Protein AF-A0A2E0M579-F1 (afdb_monomer)

Sequence (203 aa):
MAMSDFLVKGKSESHLNLDKKFSPALLNFLSASKEAGHDIDIYSGYRTFEHQKRLFDEAVKKYGSPEKARHWVAPPGKSKHNFGLAADLKYGTDKAKEWAHKNAEKYGLHFRMGHEPWQIELMETKSDKPNETNEKASEVMEEKTKEEKKESPFSSYMMKDMPYTDTRITLLQESSPAETAGLVEDVMTDDWGSKSFAKMLGL

Solvent-accessible surface area (backbone atoms only — not comparable to full-atom values): 12744 Å² total; per-residue (Å²): 138,61,70,72,80,33,45,42,89,91,59,66,71,65,28,69,57,38,27,86,70,36,44,60,33,51,44,54,48,46,52,52,34,48,76,70,76,24,54,58,26,42,69,41,27,26,36,55,54,68,55,34,37,52,56,28,53,51,28,20,70,73,57,73,32,66,81,57,16,52,78,82,35,49,49,56,85,68,38,51,24,57,63,10,41,24,34,33,49,32,50,74,42,71,68,31,47,54,49,46,74,74,46,33,60,84,45,49,26,42,67,88,41,90,91,40,84,39,41,39,30,56,57,82,50,86,84,69,51,80,70,98,76,70,78,75,76,66,68,82,70,74,86,77,79,96,75,83,93,73,86,83,81,87,84,79,82,94,82,80,88,78,80,88,71,86,83,78,94,76,86,90,78,90,83,85,92,78,90,82,92,87,81,78,73,82,83,68,86,72,60,85,40,82,71,44,48,40,50,71,56,72,99

Structure (mmCIF, N/CA/C/O backbone):
data_AF-A0A2E0M579-F1
#
_entry.id   AF-A0A2E0M579-F1
#
loop_
_atom_site.group_PDB
_atom_site.id
_atom_site.type_symbol
_atom_site.label_atom_id
_atom_site.label_alt_id
_atom_site.label_comp_id
_atom_site.label_asym_id
_atom_site.label_entity_id
_atom_site.label_seq_id
_atom_site.pdbx_PDB_ins_code
_atom_site.Cartn_x
_atom_site.Cartn_y
_atom_site.Cartn_z
_atom_site.occupancy
_atom_site.B_iso_or_equiv
_atom_site.auth_seq_id
_atom_site.auth_comp_id
_atom_site.auth_asym_id
_atom_site.auth_atom_id
_atom_site.pdbx_PDB_model_num
ATOM 1 N N . MET A 1 1 ? -2.824 5.169 17.483 1.00 90.00 1 MET A N 1
ATOM 2 C CA . MET A 1 1 ? -2.294 3.995 16.762 1.00 90.00 1 MET A CA 1
ATOM 3 C C . MET A 1 1 ? -1.161 4.475 15.873 1.00 90.00 1 MET A C 1
ATOM 5 O O . MET A 1 1 ? -1.274 5.574 15.338 1.00 90.00 1 MET A O 1
ATOM 9 N N . ALA A 1 2 ? -0.066 3.726 15.792 1.00 95.31 2 ALA A N 1
ATOM 10 C CA . ALA A 1 2 ? 1.054 4.007 14.897 1.00 95.31 2 ALA A CA 1
ATOM 11 C C . ALA A 1 2 ? 0.860 3.276 13.560 1.00 95.31 2 ALA A C 1
ATOM 13 O O . ALA A 1 2 ? 0.160 2.270 13.501 1.00 95.31 2 ALA A O 1
ATOM 14 N N . MET A 1 3 ? 1.494 3.751 12.481 1.00 96.94 3 MET A N 1
ATOM 15 C CA . MET A 1 3 ? 1.399 3.078 11.176 1.00 96.94 3 MET A CA 1
ATOM 16 C C . MET A 1 3 ? 1.983 1.656 11.213 1.00 96.94 3 MET A C 1
ATOM 18 O O . MET A 1 3 ? 1.445 0.749 10.583 1.00 96.94 3 MET A O 1
ATOM 22 N N . SER A 1 4 ? 3.050 1.444 11.987 1.00 97.12 4 SER A N 1
ATOM 23 C CA . SER A 1 4 ? 3.686 0.135 12.164 1.00 97.12 4 SER A CA 1
ATOM 24 C C . SER A 1 4 ? 2.779 -0.902 12.833 1.00 97.12 4 SER A C 1
ATOM 26 O O . SER A 1 4 ? 2.964 -2.090 12.586 1.00 97.12 4 SER A O 1
ATOM 28 N N . ASP A 1 5 ? 1.756 -0.481 13.588 1.00 97.19 5 ASP A N 1
ATOM 29 C CA . ASP A 1 5 ? 0.763 -1.390 14.185 1.00 97.19 5 ASP A CA 1
ATOM 30 C C . ASP A 1 5 ? -0.076 -2.124 13.125 1.00 97.19 5 ASP A C 1
ATOM 32 O O . ASP A 1 5 ? -0.694 -3.143 13.430 1.00 97.19 5 ASP A O 1
ATOM 36 N N . PHE A 1 6 ? -0.114 -1.592 11.899 1.00 97.94 6 PHE A N 1
ATOM 37 C CA . PHE A 1 6 ? -0.846 -2.145 10.763 1.00 97.94 6 PHE A CA 1
ATOM 38 C C . PHE A 1 6 ? 0.075 -2.803 9.733 1.00 97.94 6 PHE A C 1
ATOM 40 O O . PHE A 1 6 ? -0.396 -3.224 8.686 1.00 97.94 6 PHE A O 1
ATOM 47 N N . LEU A 1 7 ? 1.389 -2.873 9.960 1.00 97.69 7 LEU A N 1
ATOM 48 C CA . LEU A 1 7 ? 2.292 -3.543 9.027 1.00 97.69 7 LEU A CA 1
ATOM 49 C C . LEU A 1 7 ? 2.229 -5.060 9.246 1.00 97.69 7 LEU A C 1
ATOM 51 O O . LEU A 1 7 ? 2.390 -5.541 10.370 1.00 97.69 7 LEU A O 1
ATOM 55 N N . VAL A 1 8 ? 2.043 -5.832 8.171 1.00 96.00 8 VAL A N 1
ATOM 56 C CA . VAL A 1 8 ? 2.064 -7.299 8.259 1.00 96.00 8 VAL A CA 1
ATOM 57 C C . VAL A 1 8 ? 3.381 -7.766 8.884 1.00 96.00 8 VAL A C 1
ATOM 59 O O . VAL A 1 8 ? 4.471 -7.391 8.448 1.00 96.00 8 VAL A O 1
ATOM 62 N N . LYS A 1 9 ? 3.282 -8.622 9.907 1.00 93.81 9 LYS A N 1
ATOM 63 C CA . LYS A 1 9 ? 4.440 -9.128 10.651 1.00 93.81 9 LYS A CA 1
ATOM 64 C C . LYS A 1 9 ? 5.481 -9.746 9.708 1.00 93.81 9 LYS A C 1
ATOM 66 O O . LYS A 1 9 ? 5.150 -10.592 8.883 1.00 93.81 9 LYS A O 1
ATOM 71 N N . GLY A 1 10 ? 6.741 -9.344 9.877 1.00 92.62 10 GLY A N 1
ATOM 72 C CA . GLY A 1 10 ? 7.870 -9.801 9.057 1.00 92.62 10 GLY A CA 1
ATOM 73 C C . GLY A 1 10 ? 8.167 -8.924 7.838 1.00 92.62 10 GLY A C 1
ATOM 74 O O . GLY A 1 10 ? 9.192 -9.127 7.196 1.00 92.62 10 GLY A O 1
ATOM 75 N N . LYS A 1 11 ? 7.328 -7.928 7.526 1.00 91.06 11 LYS A N 1
ATOM 76 C CA . LYS A 1 11 ? 7.641 -6.924 6.504 1.00 91.06 11 LYS A CA 1
ATOM 77 C C . LYS A 1 11 ? 8.580 -5.847 7.055 1.00 91.06 11 LYS A C 1
ATOM 79 O O . LYS A 1 11 ? 8.532 -5.498 8.232 1.00 91.06 11 LYS A O 1
ATOM 84 N N . SER A 1 12 ? 9.433 -5.320 6.177 1.00 95.06 12 SER A N 1
ATOM 85 C CA . SER A 1 12 ? 10.354 -4.222 6.485 1.00 95.06 12 SER A CA 1
ATOM 86 C C . SER A 1 12 ? 9.599 -2.903 6.667 1.00 95.06 12 SER A C 1
ATOM 88 O O . SER A 1 12 ? 8.691 -2.591 5.894 1.00 95.06 12 SER A O 1
ATOM 90 N N . GLU A 1 13 ? 10.022 -2.077 7.628 1.00 96.19 13 GLU A N 1
ATOM 91 C CA . GLU A 1 13 ? 9.462 -0.732 7.829 1.00 96.19 13 GLU A CA 1
ATOM 92 C C . GLU A 1 13 ? 9.687 0.199 6.630 1.00 96.19 13 GLU A C 1
ATOM 94 O O . GLU A 1 13 ? 8.997 1.205 6.504 1.00 96.19 13 GLU A O 1
ATOM 99 N N . SER A 1 14 ? 10.580 -0.151 5.697 1.00 95.56 14 SER A N 1
ATOM 100 C CA . SER A 1 14 ? 10.757 0.593 4.442 1.00 95.56 14 SER A CA 1
ATOM 101 C C . SER A 1 14 ? 9.464 0.729 3.628 1.00 95.56 14 SER A C 1
ATOM 103 O O . SER A 1 14 ? 9.303 1.711 2.905 1.00 95.56 14 SER A O 1
ATOM 105 N N . HIS A 1 15 ? 8.503 -0.189 3.784 1.00 95.62 15 HIS A N 1
ATOM 106 C CA . HIS A 1 15 ? 7.174 -0.060 3.185 1.00 95.62 15 HIS A CA 1
ATOM 107 C C . HIS A 1 15 ? 6.387 1.145 3.719 1.00 95.62 15 HIS A C 1
ATOM 109 O O . HIS A 1 15 ? 5.497 1.642 3.032 1.00 95.62 15 HIS A O 1
ATOM 115 N N . LEU A 1 16 ? 6.723 1.642 4.909 1.00 97.50 16 LEU A N 1
ATOM 116 C CA . LEU A 1 16 ? 6.084 2.792 5.543 1.00 97.50 16 LEU A CA 1
ATOM 117 C C . LEU A 1 16 ? 6.687 4.137 5.100 1.00 97.50 16 LEU A C 1
ATOM 119 O O . LEU A 1 16 ? 6.229 5.179 5.570 1.00 97.50 16 LEU A O 1
ATOM 123 N N . ASN A 1 17 ? 7.647 4.139 4.161 1.00 97.50 17 ASN A N 1
ATOM 124 C CA . ASN A 1 17 ? 8.191 5.338 3.501 1.00 97.50 17 ASN A CA 1
ATOM 125 C C . ASN A 1 17 ? 7.173 5.958 2.522 1.00 97.50 17 ASN A C 1
ATOM 127 O O . ASN A 1 17 ? 7.407 6.081 1.319 1.00 97.50 17 ASN A O 1
ATOM 131 N N . LEU A 1 18 ? 6.001 6.294 3.044 1.00 97.44 18 LEU A N 1
ATOM 132 C CA . LEU A 1 18 ? 4.851 6.781 2.302 1.00 97.44 18 LEU A CA 1
ATOM 133 C C . LEU A 1 18 ? 4.908 8.299 2.128 1.00 97.44 18 LEU A C 1
ATOM 135 O O . LEU A 1 18 ? 5.498 9.021 2.933 1.00 97.44 18 LEU A O 1
ATOM 139 N N . ASP A 1 19 ? 4.243 8.785 1.084 1.00 97.19 19 ASP A N 1
ATOM 140 C CA . ASP A 1 19 ? 4.098 10.212 0.835 1.00 97.19 19 ASP A CA 1
ATOM 141 C C . ASP A 1 19 ? 3.458 10.927 2.038 1.00 97.19 19 ASP A C 1
ATOM 143 O O . ASP A 1 19 ? 2.586 10.398 2.732 1.00 97.19 19 ASP A O 1
ATOM 147 N N . LYS A 1 20 ? 3.870 12.177 2.263 1.00 96.62 20 LYS A N 1
ATOM 148 C CA . LYS A 1 20 ? 3.452 12.998 3.408 1.00 96.62 20 LYS A CA 1
ATOM 149 C C . LYS A 1 20 ? 1.946 13.271 3.475 1.00 96.62 20 LYS A C 1
ATOM 151 O O . LYS A 1 20 ? 1.445 13.565 4.556 1.00 96.62 20 LYS A O 1
ATOM 156 N N . LYS A 1 21 ? 1.232 13.226 2.345 1.00 95.44 21 LYS A N 1
ATOM 157 C CA . LYS A 1 21 ? -0.231 13.351 2.288 1.00 95.44 21 LYS A CA 1
ATOM 158 C C . LYS A 1 21 ? -0.901 11.982 2.378 1.00 95.44 21 LYS A C 1
ATOM 160 O O . LYS A 1 21 ? -1.936 11.859 3.026 1.00 95.44 21 LYS A O 1
ATOM 165 N N . PHE A 1 22 ? -0.303 10.958 1.769 1.00 97.19 22 PHE A N 1
ATOM 166 C CA . PHE A 1 22 ? -0.855 9.603 1.783 1.00 97.19 22 PHE A CA 1
ATOM 167 C C . PHE A 1 22 ? -0.776 8.943 3.162 1.00 97.19 22 PHE A C 1
ATOM 169 O O . PHE A 1 22 ? -1.768 8.389 3.626 1.00 97.19 22 PHE A O 1
ATOM 176 N N . SER A 1 23 ? 0.363 9.053 3.848 1.00 97.69 23 SER A N 1
ATOM 177 C CA . SER A 1 23 ? 0.592 8.443 5.163 1.00 97.69 23 SER A CA 1
ATOM 178 C C . SER A 1 23 ? -0.488 8.796 6.205 1.00 97.69 23 SER A C 1
ATOM 180 O O . SER A 1 23 ? -1.113 7.878 6.739 1.00 97.69 23 SER A O 1
ATOM 182 N N . PRO A 1 24 ? -0.811 10.079 6.476 1.00 97.50 24 PRO A N 1
ATOM 183 C CA . PRO A 1 24 ? -1.861 10.407 7.442 1.00 97.50 24 PRO A CA 1
ATOM 184 C C . PRO A 1 24 ? -3.263 9.976 6.984 1.00 97.50 24 PRO A C 1
ATOM 186 O O . PRO A 1 24 ? -4.063 9.543 7.813 1.00 97.50 24 PRO A O 1
ATOM 189 N N . ALA A 1 25 ? -3.570 10.051 5.684 1.00 97.94 25 ALA A N 1
ATOM 190 C CA . ALA A 1 25 ? -4.851 9.588 5.148 1.00 97.94 25 ALA A CA 1
ATOM 191 C C . ALA A 1 25 ? -5.035 8.076 5.358 1.00 97.94 25 ALA A C 1
ATOM 193 O O . ALA A 1 25 ? -6.069 7.637 5.867 1.00 97.94 25 ALA A O 1
ATOM 194 N N . LEU A 1 26 ? -3.999 7.293 5.043 1.00 98.44 26 LEU A N 1
ATOM 195 C CA . LEU A 1 26 ? -3.984 5.848 5.239 1.00 98.44 26 LEU A CA 1
ATOM 196 C C . LEU A 1 26 ? -4.082 5.477 6.724 1.00 98.44 26 LEU A C 1
ATOM 198 O O . LEU A 1 26 ? -4.863 4.597 7.074 1.00 98.44 26 LEU A O 1
ATOM 202 N N . LEU A 1 27 ? -3.370 6.176 7.614 1.00 98.56 27 LEU A N 1
ATOM 203 C CA . LEU A 1 27 ? -3.432 5.902 9.053 1.00 98.56 27 LEU A CA 1
ATOM 204 C C . LEU A 1 27 ? -4.833 6.145 9.624 1.00 98.56 27 LEU A C 1
ATOM 206 O O . LEU A 1 27 ? -5.316 5.343 10.424 1.00 98.56 27 LEU A O 1
ATOM 210 N N . ASN A 1 28 ? -5.493 7.229 9.208 1.00 98.50 28 ASN A N 1
ATOM 211 C CA . ASN A 1 28 ? -6.860 7.536 9.629 1.00 98.50 28 ASN A CA 1
ATOM 212 C C . ASN A 1 28 ? -7.848 6.470 9.138 1.00 98.50 28 ASN A C 1
ATOM 214 O O . ASN A 1 28 ? -8.709 6.031 9.900 1.00 98.50 28 ASN A O 1
ATOM 218 N N . PHE A 1 29 ? -7.694 6.022 7.890 1.00 98.69 29 PHE A N 1
ATOM 219 C CA . PHE A 1 29 ? -8.489 4.940 7.316 1.00 98.69 29 PHE A CA 1
ATOM 220 C C . PHE A 1 29 ? -8.308 3.619 8.086 1.00 98.69 29 PHE A C 1
ATOM 222 O O . PHE A 1 29 ? -9.294 3.002 8.491 1.00 98.69 29 PHE A O 1
ATOM 229 N N . LEU A 1 30 ? -7.061 3.209 8.342 1.00 98.69 30 LEU A N 1
ATOM 230 C CA . LEU A 1 30 ? -6.745 1.963 9.049 1.00 98.69 30 LEU A CA 1
ATOM 231 C C . LEU A 1 30 ? -7.210 2.004 10.510 1.00 98.69 30 LEU A C 1
ATOM 233 O O . LEU A 1 30 ? -7.824 1.053 10.995 1.00 98.69 30 LEU A O 1
ATOM 237 N N . SER A 1 31 ? -7.014 3.138 11.185 1.00 98.56 31 SER A N 1
ATOM 238 C CA . SER A 1 31 ? -7.507 3.366 12.548 1.00 98.56 31 SER A CA 1
ATOM 239 C C . SER A 1 31 ? -9.023 3.194 12.634 1.00 98.56 31 SER A C 1
ATOM 241 O O . SER A 1 31 ? -9.512 2.432 13.467 1.00 98.56 31 SER A O 1
ATOM 243 N N . ALA A 1 32 ? -9.764 3.819 11.718 1.00 98.56 32 ALA A N 1
ATOM 244 C CA . ALA A 1 32 ? -11.215 3.697 11.677 1.00 98.56 32 ALA A CA 1
ATOM 245 C C . ALA A 1 32 ? -11.691 2.284 11.310 1.00 98.56 32 ALA A C 1
ATOM 247 O O . ALA A 1 32 ? -12.728 1.841 11.803 1.00 98.56 32 ALA A O 1
ATOM 248 N N . SER A 1 33 ? -10.939 1.555 10.477 1.00 98.31 33 SER A N 1
ATOM 249 C CA . SER A 1 33 ? -11.251 0.153 10.174 1.00 98.31 33 SER A CA 1
ATOM 250 C C . SER A 1 33 ? -11.192 -0.710 11.435 1.00 98.31 33 SER A C 1
ATOM 252 O O . SER A 1 33 ? -12.125 -1.463 11.715 1.00 98.31 33 SER A O 1
ATOM 254 N N . LYS A 1 34 ? -10.164 -0.501 12.265 1.00 98.12 34 LYS A N 1
ATOM 255 C CA . LYS A 1 34 ? -9.970 -1.221 13.523 1.00 98.12 34 LYS A CA 1
ATOM 256 C C . LYS A 1 34 ? -11.033 -0.873 14.558 1.00 98.12 34 LYS A C 1
ATOM 258 O O . LYS A 1 34 ? -11.575 -1.768 15.198 1.00 98.12 34 LYS A O 1
ATOM 263 N N . GLU A 1 35 ? -11.388 0.405 14.678 1.00 98.25 35 GLU A N 1
ATOM 264 C CA . GLU A 1 35 ? -12.502 0.859 15.525 1.00 98.25 35 GLU A CA 1
ATOM 265 C C . GLU A 1 35 ? -13.850 0.260 15.090 1.00 98.25 35 GLU A C 1
ATOM 267 O O . GLU A 1 35 ? -14.696 -0.038 15.930 1.00 98.25 35 GLU A O 1
ATOM 272 N N . ALA A 1 36 ? -14.034 0.021 13.789 1.00 97.81 36 ALA A N 1
ATOM 273 C CA . ALA A 1 36 ? -15.203 -0.656 13.235 1.00 97.81 36 ALA A CA 1
ATOM 274 C C . ALA A 1 36 ? -15.152 -2.197 13.348 1.00 97.81 36 ALA A C 1
ATOM 276 O O . ALA A 1 36 ? -16.077 -2.868 12.891 1.00 97.81 36 ALA A O 1
ATOM 277 N N . GLY A 1 37 ? -14.104 -2.768 13.955 1.00 98.12 37 GLY A N 1
ATOM 278 C CA . GLY A 1 37 ? -13.943 -4.216 14.118 1.00 98.12 37 GLY A CA 1
ATOM 279 C C . GLY A 1 37 ? -13.484 -4.942 12.850 1.00 98.12 37 GLY A C 1
ATOM 280 O O . GLY A 1 37 ? -13.792 -6.122 12.671 1.00 98.12 37 GLY A O 1
ATOM 281 N N . HIS A 1 38 ? -12.784 -4.247 11.952 1.00 97.94 38 HIS A N 1
ATOM 282 C CA . HIS A 1 38 ? -12.221 -4.809 10.731 1.00 97.94 38 HIS A CA 1
ATOM 283 C C . HIS A 1 38 ? -10.693 -4.816 10.781 1.00 97.94 38 HIS A C 1
ATOM 285 O O . HIS A 1 38 ? -10.063 -3.767 10.876 1.00 97.94 38 HIS A O 1
ATOM 291 N N . ASP A 1 39 ? -10.105 -6.004 10.652 1.00 95.75 39 ASP A N 1
ATOM 292 C CA . ASP A 1 39 ? -8.657 -6.160 10.544 1.00 95.75 39 ASP A CA 1
ATOM 293 C C . ASP A 1 39 ? -8.206 -5.913 9.099 1.00 95.75 39 ASP A C 1
ATOM 295 O O . ASP A 1 39 ? -8.569 -6.658 8.176 1.00 95.75 39 ASP A O 1
ATOM 299 N N . ILE A 1 40 ? -7.427 -4.848 8.912 1.00 97.81 40 ILE A N 1
ATOM 300 C CA . ILE A 1 40 ? -6.819 -4.451 7.642 1.00 97.81 40 ILE A CA 1
ATOM 301 C C . ILE A 1 40 ? -5.363 -4.080 7.914 1.00 97.81 40 ILE A C 1
ATOM 303 O O . ILE A 1 40 ? -5.097 -3.169 8.695 1.00 97.81 40 ILE A O 1
ATOM 307 N N . ASP A 1 41 ? -4.444 -4.753 7.229 1.00 98.00 41 ASP A N 1
ATOM 308 C CA . ASP A 1 41 ? -3.003 -4.546 7.367 1.00 98.00 41 ASP A CA 1
ATOM 309 C C . ASP A 1 41 ? -2.382 -4.080 6.041 1.00 98.00 41 ASP A C 1
ATOM 311 O O . ASP A 1 41 ? -2.879 -4.379 4.955 1.00 98.00 41 ASP A O 1
ATOM 315 N N . ILE A 1 42 ? -1.246 -3.394 6.112 1.00 97.88 42 ILE A N 1
ATOM 316 C CA . ILE A 1 42 ? -0.385 -3.051 4.982 1.00 97.88 42 ILE A CA 1
ATOM 317 C C . ILE A 1 42 ? 0.522 -4.246 4.692 1.00 97.88 42 ILE A C 1
ATOM 319 O O . ILE A 1 42 ? 1.368 -4.615 5.508 1.00 97.88 42 ILE A O 1
ATOM 323 N N . TYR A 1 43 ? 0.377 -4.834 3.507 1.00 95.56 43 TYR A N 1
ATOM 324 C CA . TYR A 1 43 ? 1.268 -5.891 3.031 1.00 95.56 43 TYR A CA 1
ATOM 325 C C . TYR A 1 43 ? 2.487 -5.325 2.294 1.00 95.56 43 TYR A C 1
ATOM 327 O O . TYR A 1 43 ? 3.606 -5.813 2.458 1.00 95.56 43 TYR A O 1
ATOM 335 N N . SER A 1 44 ? 2.266 -4.295 1.476 1.00 95.25 44 SER A N 1
ATOM 336 C CA . SER A 1 44 ? 3.293 -3.631 0.671 1.00 95.25 44 SER A CA 1
ATOM 337 C C . SER A 1 44 ? 2.944 -2.152 0.541 1.00 95.25 44 SER A C 1
ATOM 339 O O . SER A 1 44 ? 1.827 -1.808 0.184 1.00 95.25 44 SER A O 1
ATOM 341 N N . GLY A 1 45 ? 3.883 -1.266 0.857 1.00 96.44 45 GLY A N 1
ATOM 342 C CA . GLY A 1 45 ? 3.733 0.183 0.691 1.00 96.44 45 GLY A CA 1
ATOM 343 C C . GLY A 1 45 ? 4.756 0.710 -0.307 1.00 96.44 45 GLY A C 1
ATOM 344 O O . GLY A 1 45 ? 4.769 0.291 -1.462 1.00 96.44 45 GLY A O 1
ATOM 345 N N . TYR A 1 46 ? 5.661 1.581 0.128 1.00 97.12 46 TYR A N 1
ATOM 346 C CA . TYR A 1 46 ? 6.757 2.039 -0.725 1.00 97.12 46 TYR A CA 1
ATOM 347 C C . TYR A 1 46 ? 7.580 0.872 -1.301 1.00 97.12 46 TYR A C 1
ATOM 349 O O . TYR A 1 46 ? 7.850 -0.125 -0.623 1.00 97.12 46 TYR A O 1
ATOM 357 N N . ARG A 1 47 ? 7.979 1.016 -2.570 1.00 94.94 47 ARG A N 1
ATOM 358 C CA . ARG A 1 47 ? 8.894 0.115 -3.281 1.00 94.94 47 ARG A CA 1
ATOM 359 C C . ARG A 1 47 ? 9.986 0.931 -3.954 1.00 94.94 47 ARG A C 1
ATOM 361 O O . ARG A 1 47 ? 9.685 1.864 -4.695 1.00 94.94 47 ARG A O 1
ATOM 368 N N . THR A 1 48 ? 11.244 0.536 -3.788 1.00 94.38 48 THR A N 1
ATOM 369 C CA . THR A 1 48 ? 12.336 1.150 -4.552 1.00 94.38 48 THR A CA 1
ATOM 370 C C . THR A 1 48 ? 12.168 0.896 -6.052 1.00 94.38 48 THR A C 1
ATOM 372 O O . THR A 1 48 ? 11.430 -0.003 -6.484 1.00 94.38 48 THR A O 1
ATOM 375 N N . PHE A 1 49 ? 12.862 1.688 -6.868 1.00 94.81 49 PHE A N 1
ATOM 376 C CA . PHE A 1 49 ? 12.876 1.494 -8.314 1.00 94.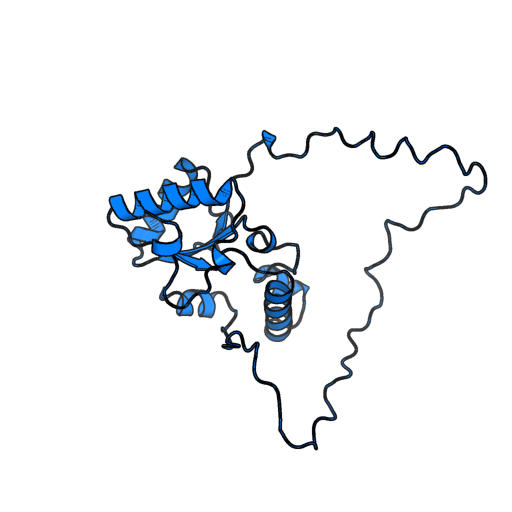81 49 PHE A CA 1
ATOM 377 C C . PHE A 1 49 ? 13.416 0.104 -8.680 1.00 94.81 49 PHE A C 1
ATOM 379 O O . PHE A 1 49 ? 12.831 -0.591 -9.508 1.00 94.81 49 PHE A O 1
ATOM 386 N N . GLU A 1 50 ? 14.488 -0.331 -8.019 1.00 93.62 50 GLU A N 1
ATOM 387 C CA . GLU A 1 50 ? 15.155 -1.616 -8.239 1.00 93.62 50 GLU A CA 1
ATOM 388 C C . GLU A 1 50 ? 14.238 -2.777 -7.881 1.00 93.62 50 GLU A C 1
ATOM 390 O O . GLU A 1 50 ? 14.165 -3.753 -8.626 1.00 93.62 50 GLU A O 1
ATOM 395 N N . HIS A 1 51 ? 13.505 -2.658 -6.769 1.00 88.94 51 HIS A N 1
ATOM 396 C CA . HIS A 1 51 ? 12.501 -3.644 -6.402 1.00 88.94 51 HIS A CA 1
ATOM 397 C C . HIS A 1 51 ? 11.447 -3.723 -7.507 1.00 88.94 51 HIS A C 1
ATOM 399 O O . HIS A 1 51 ? 11.246 -4.792 -8.071 1.00 88.94 51 HIS A O 1
ATOM 405 N N . GLN A 1 52 ? 10.834 -2.599 -7.897 1.00 93.12 52 GLN A N 1
ATOM 406 C CA . GLN A 1 52 ? 9.821 -2.593 -8.958 1.00 93.12 52 GLN A CA 1
ATOM 407 C C . GLN A 1 52 ? 10.346 -3.161 -10.281 1.00 93.12 52 GLN A C 1
ATOM 409 O O . GLN A 1 52 ? 9.615 -3.855 -10.987 1.00 93.12 52 GLN A O 1
ATOM 414 N N . LYS A 1 53 ? 11.614 -2.897 -10.609 1.00 93.56 53 LYS A N 1
ATOM 415 C CA . LYS A 1 53 ? 12.259 -3.444 -11.798 1.00 93.56 53 LYS A CA 1
ATOM 416 C C . LYS A 1 53 ? 12.322 -4.969 -11.741 1.00 93.56 53 LYS A C 1
ATOM 418 O O . LYS A 1 53 ? 11.947 -5.599 -12.723 1.00 93.56 53 LYS A O 1
ATOM 423 N N . ARG A 1 54 ? 12.741 -5.558 -10.615 1.00 92.19 54 ARG A N 1
ATOM 424 C CA . ARG A 1 54 ? 12.785 -7.024 -10.455 1.00 92.19 54 ARG A CA 1
ATOM 425 C C . ARG A 1 54 ? 11.415 -7.656 -10.697 1.00 92.19 54 ARG A C 1
ATOM 427 O O . ARG A 1 54 ? 11.309 -8.583 -11.492 1.00 92.19 54 ARG A O 1
ATOM 434 N N . LEU A 1 55 ? 10.366 -7.080 -10.111 1.00 88.94 55 LEU A N 1
ATOM 435 C CA . LEU A 1 55 ? 8.988 -7.555 -10.281 1.00 88.94 55 LEU A CA 1
ATOM 436 C C . LEU A 1 55 ? 8.525 -7.482 -11.737 1.00 88.94 55 LEU A C 1
ATOM 438 O O . LEU A 1 55 ? 7.878 -8.394 -12.250 1.00 88.94 55 LEU A O 1
ATOM 442 N N . PHE A 1 56 ? 8.860 -6.384 -12.418 1.00 89.69 56 PHE A N 1
ATOM 443 C CA . PHE A 1 56 ? 8.529 -6.224 -13.825 1.00 89.69 56 PHE A CA 1
ATOM 444 C C . PHE A 1 56 ? 9.294 -7.226 -14.697 1.00 89.69 56 PHE A C 1
ATOM 446 O O . PHE A 1 56 ? 8.690 -7.859 -15.558 1.00 89.69 56 PHE A O 1
ATOM 453 N N . ASP A 1 57 ? 10.591 -7.425 -14.451 1.00 91.69 57 ASP A N 1
ATOM 454 C CA . ASP A 1 57 ? 11.415 -8.399 -15.174 1.00 91.69 57 ASP A CA 1
ATOM 455 C C . ASP A 1 57 ? 10.876 -9.835 -14.989 1.00 91.69 57 ASP A C 1
ATOM 457 O O . ASP A 1 57 ? 10.816 -10.613 -15.943 1.00 91.69 57 ASP A O 1
ATOM 461 N N . GLU A 1 58 ? 10.435 -10.194 -13.781 1.00 90.31 58 GLU A N 1
ATOM 462 C CA . GLU A 1 58 ? 9.789 -11.481 -13.491 1.00 90.31 58 GLU A CA 1
ATOM 463 C C . GLU A 1 58 ? 8.447 -11.632 -14.211 1.00 90.31 58 GLU A C 1
ATOM 465 O O . GLU A 1 58 ? 8.178 -12.670 -14.823 1.00 90.31 58 GLU A O 1
ATOM 470 N N . ALA A 1 59 ? 7.629 -10.580 -14.225 1.00 87.50 59 ALA A N 1
ATOM 471 C CA . ALA A 1 59 ? 6.393 -10.563 -14.993 1.00 87.50 59 ALA A CA 1
ATOM 472 C C . ALA A 1 59 ? 6.664 -10.712 -16.500 1.00 87.50 59 ALA A C 1
ATOM 474 O O . ALA A 1 59 ? 5.950 -11.446 -17.182 1.00 87.50 59 ALA A O 1
ATOM 475 N N . VAL A 1 60 ? 7.718 -10.090 -17.037 1.00 92.25 60 VAL A N 1
ATOM 476 C CA . VAL A 1 60 ? 8.124 -10.274 -18.439 1.00 92.25 60 VAL A CA 1
ATOM 477 C C . VAL A 1 60 ? 8.487 -11.727 -18.717 1.00 92.25 60 VAL A C 1
ATOM 479 O O . VAL A 1 60 ? 7.997 -12.281 -19.699 1.00 92.25 60 VAL A O 1
ATOM 482 N N . LYS A 1 61 ? 9.268 -12.373 -17.842 1.00 92.81 61 LYS A N 1
ATOM 483 C CA . LYS A 1 61 ? 9.590 -13.805 -17.968 1.00 92.81 61 LYS A CA 1
ATOM 484 C C . LYS A 1 61 ? 8.330 -14.674 -17.954 1.00 92.81 61 LYS A C 1
ATOM 486 O O . LYS A 1 61 ? 8.216 -15.596 -18.754 1.00 92.81 61 LYS A O 1
ATOM 491 N N . LYS A 1 62 ? 7.367 -14.360 -17.083 1.00 86.94 62 LYS A N 1
ATOM 492 C CA . LYS A 1 62 ? 6.120 -15.124 -16.921 1.00 86.94 62 LYS A CA 1
ATOM 493 C C . LYS A 1 62 ? 5.141 -14.945 -18.082 1.00 86.94 62 LYS A C 1
ATOM 495 O O . LYS A 1 62 ? 4.540 -15.912 -18.539 1.00 86.94 62 LYS A O 1
ATOM 500 N N . TYR A 1 63 ? 4.958 -13.713 -18.552 1.00 86.44 63 TYR A N 1
ATOM 501 C CA . TYR A 1 63 ? 3.963 -13.371 -19.574 1.00 86.44 63 TYR A CA 1
ATOM 502 C C . TYR A 1 63 ? 4.551 -13.277 -20.989 1.00 86.44 63 TYR A C 1
ATOM 504 O O . TYR A 1 63 ? 3.812 -13.092 -21.959 1.00 86.44 63 TYR A O 1
ATOM 512 N N . GLY A 1 64 ? 5.869 -13.421 -21.121 1.00 90.75 64 GLY A N 1
ATOM 513 C CA . GLY A 1 64 ? 6.604 -13.530 -22.380 1.00 90.75 64 GLY A CA 1
ATOM 514 C C . GLY A 1 64 ? 6.853 -12.212 -23.113 1.00 90.75 64 GLY A C 1
ATOM 515 O O . GLY A 1 64 ? 7.416 -12.239 -24.201 1.00 90.75 64 GLY A O 1
ATOM 516 N N . SER A 1 65 ? 6.412 -11.067 -22.578 1.00 94.56 65 SER A N 1
ATOM 517 C CA . SER A 1 65 ? 6.684 -9.748 -23.174 1.00 94.56 65 SER A CA 1
ATOM 518 C C . SER A 1 65 ? 6.393 -8.595 -22.200 1.00 94.56 65 SER A C 1
ATOM 520 O O . SER A 1 65 ? 5.483 -8.730 -21.372 1.00 94.56 65 SER A O 1
ATOM 522 N N . PRO A 1 66 ? 7.087 -7.446 -22.320 1.00 93.12 66 PRO A N 1
ATOM 523 C CA . PRO A 1 66 ? 6.757 -6.212 -21.600 1.00 93.12 66 PRO A CA 1
ATOM 524 C C . PRO A 1 66 ? 5.312 -5.748 -21.799 1.00 93.12 66 PRO A C 1
ATOM 526 O O . PRO A 1 66 ? 4.674 -5.291 -20.850 1.00 93.12 66 PRO A O 1
ATOM 529 N N . GLU A 1 67 ? 4.764 -5.907 -23.004 1.00 94.31 67 GLU A N 1
ATOM 530 C CA . GLU A 1 67 ? 3.407 -5.494 -23.365 1.00 94.31 67 GLU A CA 1
ATOM 531 C C . GLU A 1 67 ? 2.351 -6.292 -22.601 1.00 94.31 67 GLU A C 1
ATOM 533 O O . GLU A 1 67 ? 1.348 -5.732 -22.162 1.00 94.31 67 GLU A O 1
ATOM 538 N N . LYS A 1 68 ? 2.577 -7.593 -22.393 1.00 90.12 68 LYS A N 1
ATOM 539 C CA . LYS A 1 68 ? 1.689 -8.426 -21.570 1.00 90.12 68 LYS A CA 1
ATOM 540 C C . LYS A 1 68 ? 1.939 -8.202 -20.080 1.00 90.12 68 LYS A C 1
ATOM 542 O O . LYS A 1 68 ? 0.982 -8.083 -19.323 1.00 90.12 68 LYS A O 1
ATOM 547 N N . ALA A 1 69 ? 3.200 -8.085 -19.666 1.00 88.88 69 ALA A N 1
ATOM 548 C CA . ALA A 1 69 ? 3.576 -7.896 -18.265 1.00 88.88 69 ALA A CA 1
ATOM 549 C C . ALA A 1 69 ? 2.996 -6.610 -17.661 1.00 88.88 69 ALA A C 1
ATOM 551 O O . ALA A 1 69 ? 2.482 -6.639 -16.544 1.00 88.88 69 ALA A O 1
ATOM 552 N N . ARG A 1 70 ? 2.983 -5.504 -18.421 1.00 89.56 70 ARG A N 1
ATOM 553 C CA . ARG A 1 70 ? 2.470 -4.201 -17.954 1.00 89.56 70 ARG A CA 1
ATOM 554 C C . ARG A 1 70 ? 0.976 -4.160 -17.622 1.00 89.56 70 ARG A C 1
ATOM 556 O O . ARG A 1 70 ? 0.520 -3.147 -17.104 1.00 89.56 70 ARG A O 1
ATOM 563 N N . HIS A 1 71 ? 0.222 -5.210 -17.952 1.00 86.12 71 HIS A N 1
ATOM 564 C CA . HIS A 1 71 ? -1.174 -5.358 -17.531 1.00 86.12 71 HIS A CA 1
ATOM 565 C C . HIS A 1 71 ? -1.305 -5.854 -16.086 1.00 86.12 71 HIS A C 1
ATOM 567 O O . HIS A 1 71 ? -2.385 -5.752 -15.522 1.00 86.12 71 HIS A O 1
ATOM 573 N N . TRP A 1 72 ? -0.230 -6.401 -15.512 1.00 83.56 72 TRP A N 1
ATOM 574 C CA . TRP A 1 72 ? -0.214 -7.002 -14.175 1.00 83.56 72 TRP A CA 1
ATOM 575 C C . TRP A 1 72 ? 0.779 -6.328 -13.235 1.00 83.56 72 TRP A C 1
ATOM 577 O O . TRP A 1 72 ? 0.586 -6.318 -12.028 1.00 83.56 72 TRP A O 1
ATOM 587 N N . VAL A 1 73 ? 1.884 -5.813 -13.776 1.00 89.31 73 VAL A N 1
ATOM 588 C CA . VAL A 1 73 ? 2.930 -5.150 -12.998 1.00 89.31 73 VAL A CA 1
ATOM 589 C C . VAL A 1 73 ? 3.328 -3.886 -13.728 1.00 89.31 73 VAL A C 1
ATOM 591 O O . VAL A 1 73 ? 3.786 -3.936 -14.868 1.00 89.31 73 VAL A O 1
ATOM 594 N N . ALA A 1 74 ? 3.170 -2.736 -13.079 1.00 90.56 74 ALA A N 1
ATOM 595 C CA . ALA A 1 74 ? 3.605 -1.477 -13.660 1.00 90.56 74 ALA A CA 1
ATOM 596 C C . ALA A 1 74 ? 5.127 -1.496 -13.929 1.00 90.56 74 ALA A C 1
ATOM 598 O O . ALA A 1 74 ? 5.890 -1.967 -13.077 1.00 90.56 74 ALA A O 1
ATOM 599 N N . PRO A 1 75 ? 5.594 -0.948 -15.065 1.00 92.50 75 PRO A N 1
ATOM 600 C CA . PRO A 1 75 ? 7.018 -0.731 -15.295 1.00 92.50 75 PRO A CA 1
ATOM 601 C C . PRO A 1 75 ? 7.659 0.101 -14.168 1.00 92.50 75 PRO A C 1
ATOM 603 O O . PRO A 1 75 ? 6.978 0.934 -13.552 1.00 92.50 75 PRO A O 1
ATOM 606 N N . PRO A 1 76 ? 8.963 -0.072 -13.897 1.00 92.38 76 PRO A N 1
ATOM 607 C CA . PRO A 1 76 ? 9.649 0.713 -12.876 1.00 92.38 76 PRO A CA 1
ATOM 608 C C . PRO A 1 76 ? 9.577 2.215 -13.195 1.00 92.38 76 PRO A C 1
ATOM 610 O O . PRO A 1 76 ? 9.686 2.631 -14.349 1.00 92.38 76 PRO A O 1
ATOM 613 N N . GLY A 1 77 ? 9.308 3.036 -12.176 1.00 93.06 77 GLY A N 1
ATOM 614 C CA . GLY A 1 77 ? 9.055 4.476 -12.326 1.00 93.06 77 GLY A CA 1
ATOM 615 C C . GLY A 1 77 ? 7.642 4.834 -12.809 1.00 93.06 77 GLY A C 1
ATOM 616 O O . GLY A 1 77 ? 7.326 6.013 -12.964 1.00 93.06 77 GLY A O 1
ATOM 617 N N . LYS A 1 78 ? 6.774 3.842 -13.044 1.00 93.69 78 LYS A N 1
ATOM 618 C CA . LYS A 1 78 ? 5.349 4.033 -13.372 1.00 93.69 78 LYS A CA 1
ATOM 619 C C . LYS A 1 78 ? 4.405 3.471 -12.305 1.00 93.69 78 LYS A C 1
ATOM 621 O O . LYS A 1 78 ? 3.198 3.654 -12.423 1.00 93.69 78 LYS A O 1
ATOM 626 N N . SER A 1 79 ? 4.936 2.819 -11.271 1.00 92.88 79 SER A N 1
ATOM 627 C CA . SER A 1 79 ? 4.165 2.335 -10.122 1.00 92.88 79 SER A CA 1
ATOM 628 C C . SER A 1 79 ? 3.980 3.438 -9.083 1.00 92.88 79 SER A C 1
ATOM 630 O O . SER A 1 79 ? 4.952 4.087 -8.698 1.00 92.88 79 SER A O 1
ATOM 632 N N . LYS A 1 80 ? 2.764 3.612 -8.553 1.00 93.44 80 LYS A N 1
ATOM 633 C CA . LYS A 1 80 ? 2.499 4.537 -7.434 1.00 93.44 80 LYS A CA 1
ATOM 634 C C . LYS A 1 80 ? 3.249 4.137 -6.154 1.00 93.44 80 LYS A C 1
ATOM 636 O O . LYS A 1 80 ? 3.614 5.010 -5.367 1.00 93.44 80 LYS A O 1
ATOM 641 N N . HIS A 1 81 ? 3.596 2.856 -5.999 1.00 94.94 81 HIS A N 1
ATOM 642 C CA . HIS A 1 81 ? 4.459 2.386 -4.911 1.00 94.94 81 HIS A CA 1
ATOM 643 C C . HIS A 1 81 ? 5.876 2.969 -4.983 1.00 94.94 81 HIS A C 1
ATOM 645 O O . HIS A 1 81 ? 6.483 3.188 -3.938 1.00 94.94 81 HIS A O 1
ATOM 651 N N . ASN A 1 82 ? 6.394 3.296 -6.179 1.00 94.94 82 ASN A N 1
ATOM 652 C CA . ASN A 1 82 ? 7.702 3.956 -6.308 1.00 94.94 82 ASN A CA 1
ATOM 653 C C . ASN A 1 82 ? 7.739 5.363 -5.713 1.00 94.94 82 ASN A C 1
ATOM 655 O O . ASN A 1 82 ? 8.817 5.884 -5.445 1.00 94.94 82 ASN A O 1
ATOM 659 N N . PHE A 1 83 ? 6.570 5.957 -5.492 1.00 94.38 83 PHE A N 1
ATOM 660 C CA . PHE A 1 83 ? 6.420 7.308 -4.969 1.00 94.38 83 PHE A CA 1
ATOM 661 C C . PHE A 1 83 ? 5.804 7.320 -3.566 1.00 94.38 83 PHE A C 1
ATOM 663 O O . PHE A 1 83 ? 5.484 8.388 -3.057 1.00 94.38 83 PHE A O 1
ATOM 670 N N . GLY A 1 84 ? 5.591 6.148 -2.952 1.00 95.44 84 GLY A N 1
ATOM 671 C CA . GLY A 1 84 ? 4.921 6.046 -1.654 1.00 95.44 84 GLY A CA 1
ATOM 672 C C . GLY A 1 84 ? 3.464 6.521 -1.689 1.00 95.44 84 GLY A C 1
ATOM 673 O O . GLY A 1 84 ? 2.946 6.945 -0.664 1.00 95.44 84 GLY A O 1
ATOM 674 N N . LEU A 1 85 ? 2.814 6.487 -2.857 1.00 95.44 85 LEU A N 1
ATOM 675 C CA . LEU A 1 85 ? 1.438 6.962 -3.073 1.00 95.44 85 LEU A CA 1
ATOM 676 C C . LEU A 1 85 ? 0.404 5.826 -3.117 1.00 95.44 85 LEU A C 1
ATOM 678 O O . LEU A 1 85 ? -0.762 6.072 -3.420 1.00 95.44 85 LEU A O 1
ATOM 682 N N . ALA A 1 86 ? 0.840 4.590 -2.873 1.00 95.50 86 ALA A N 1
ATOM 683 C CA . ALA A 1 86 ? -0.008 3.409 -2.873 1.00 95.50 86 ALA A CA 1
ATOM 684 C C . ALA A 1 86 ? 0.404 2.426 -1.780 1.00 95.50 86 ALA A C 1
ATOM 686 O O . ALA A 1 86 ? 1.579 2.356 -1.402 1.00 95.50 86 ALA A O 1
ATOM 687 N N . ALA A 1 87 ? -0.570 1.648 -1.322 1.00 97.38 87 ALA A N 1
ATOM 688 C CA . ALA A 1 87 ? -0.363 0.492 -0.469 1.00 97.38 87 ALA A CA 1
ATOM 689 C C . ALA A 1 87 ? -1.234 -0.681 -0.942 1.00 97.38 87 ALA A C 1
ATOM 691 O O . ALA A 1 87 ? -2.366 -0.489 -1.374 1.00 97.38 87 ALA A O 1
ATOM 692 N N . ASP A 1 88 ? -0.707 -1.893 -0.831 1.00 96.38 88 ASP A N 1
ATOM 693 C CA . ASP A 1 88 ? -1.433 -3.143 -1.004 1.00 96.38 88 ASP A CA 1
ATOM 694 C C . ASP A 1 88 ? -1.929 -3.595 0.370 1.00 96.38 88 ASP A C 1
ATOM 696 O O . ASP A 1 88 ? -1.129 -3.817 1.289 1.00 96.38 88 ASP A O 1
ATOM 700 N N . LEU A 1 89 ? -3.247 -3.717 0.516 1.00 97.00 89 LEU A N 1
ATOM 701 C CA . LEU A 1 89 ? -3.898 -4.093 1.764 1.00 97.00 89 LEU A CA 1
ATOM 702 C C . LEU A 1 89 ? -4.107 -5.608 1.864 1.00 97.00 89 LEU A C 1
ATOM 704 O O . LEU A 1 89 ? -4.519 -6.272 0.914 1.00 97.00 89 LEU A O 1
ATOM 708 N N . LYS A 1 90 ? -3.887 -6.145 3.061 1.00 95.38 90 LYS A N 1
ATOM 709 C CA . LYS A 1 90 ? -4.287 -7.492 3.461 1.00 95.38 90 LYS A CA 1
ATOM 710 C C . LYS A 1 90 ? -5.525 -7.393 4.344 1.00 95.38 90 LYS A C 1
ATOM 712 O O . LYS A 1 90 ? -5.528 -6.672 5.336 1.00 95.38 90 LYS A O 1
ATOM 717 N N . TYR A 1 91 ? -6.559 -8.153 4.005 1.00 95.00 91 TYR A N 1
ATOM 718 C CA . TYR A 1 91 ? -7.819 -8.164 4.745 1.00 95.00 91 TYR A CA 1
ATOM 719 C C . TYR A 1 91 ? -7.911 -9.405 5.626 1.00 95.00 91 TYR A C 1
ATOM 721 O O . TYR A 1 91 ? -7.629 -10.510 5.171 1.00 95.00 91 TYR A O 1
ATOM 729 N N . GLY A 1 92 ? -8.347 -9.240 6.875 1.00 92.44 92 GLY A N 1
ATOM 730 C CA . GLY A 1 92 ? -8.644 -10.378 7.748 1.00 92.44 92 GLY A CA 1
ATOM 731 C C . GLY A 1 92 ? -9.912 -11.137 7.341 1.00 92.44 92 GLY A C 1
ATOM 732 O O . GLY A 1 92 ? -10.032 -12.326 7.618 1.00 92.44 92 GLY A O 1
ATOM 733 N N . THR A 1 93 ? -10.867 -10.464 6.684 1.00 93.44 93 THR A N 1
ATOM 734 C CA . THR A 1 93 ? -12.144 -11.047 6.232 1.00 93.44 93 THR A CA 1
ATOM 735 C C . THR A 1 93 ? -12.675 -10.352 4.974 1.00 93.44 93 THR A C 1
ATOM 737 O O . THR A 1 93 ? -12.331 -9.201 4.700 1.00 93.44 93 THR A O 1
ATOM 740 N N . ASP A 1 94 ? -13.609 -10.990 4.261 1.00 93.06 94 ASP A N 1
ATOM 741 C CA . ASP A 1 94 ? -14.327 -10.348 3.147 1.00 93.06 94 ASP A CA 1
ATOM 742 C C . ASP A 1 94 ? -15.125 -9.113 3.581 1.00 93.06 94 ASP A C 1
ATOM 744 O O . ASP A 1 94 ? -15.160 -8.118 2.862 1.00 93.06 94 ASP A O 1
ATOM 748 N N . LYS A 1 95 ? -15.686 -9.120 4.796 1.00 96.38 95 LYS A N 1
ATOM 749 C CA . LYS A 1 95 ? -16.376 -7.946 5.354 1.00 96.38 95 LYS A CA 1
ATOM 750 C C . LYS A 1 95 ? -15.429 -6.759 5.543 1.00 96.38 95 LYS A C 1
ATOM 752 O O . LYS A 1 95 ? -15.841 -5.622 5.340 1.00 96.38 95 LYS A O 1
ATOM 757 N N . ALA A 1 96 ? -14.169 -7.008 5.909 1.00 96.81 96 ALA A N 1
ATOM 758 C CA . ALA A 1 96 ? -13.157 -5.956 6.016 1.00 96.81 96 ALA A CA 1
ATOM 759 C C . ALA A 1 96 ? -12.824 -5.358 4.639 1.00 96.81 96 ALA A C 1
ATOM 761 O O . ALA A 1 96 ? -12.750 -4.138 4.499 1.00 96.81 96 ALA A O 1
ATOM 762 N N . LYS A 1 97 ? -12.714 -6.202 3.606 1.00 96.00 97 LYS A N 1
ATOM 763 C CA . LYS A 1 97 ? -12.553 -5.769 2.210 1.00 96.00 97 LYS A CA 1
ATOM 764 C C . LYS A 1 97 ? -13.742 -4.924 1.740 1.00 96.00 97 LYS A C 1
ATOM 766 O O . LYS A 1 97 ? -13.557 -3.824 1.230 1.00 96.00 97 LYS A O 1
ATOM 771 N N . GLU A 1 98 ? -14.970 -5.386 1.962 1.00 96.31 98 GLU A N 1
ATOM 772 C CA . GLU A 1 98 ? -16.186 -4.628 1.633 1.00 96.31 98 GLU A CA 1
ATOM 773 C C . GLU A 1 98 ? -16.236 -3.277 2.356 1.00 96.31 98 GLU A C 1
ATOM 775 O O . GLU A 1 98 ? -16.540 -2.247 1.747 1.00 96.31 98 GLU A O 1
ATOM 780 N N . TRP A 1 99 ? -15.897 -3.260 3.649 1.00 98.25 99 TRP A N 1
ATOM 781 C CA . TRP A 1 99 ? -15.808 -2.027 4.424 1.00 98.25 99 TRP A CA 1
ATOM 782 C C . TRP A 1 99 ? -14.769 -1.074 3.833 1.00 98.25 99 TRP A C 1
ATOM 784 O O . TRP A 1 99 ? -15.060 0.115 3.688 1.00 98.25 99 TRP A O 1
ATOM 794 N N . ALA A 1 100 ? -13.598 -1.581 3.441 1.00 97.75 100 ALA A N 1
ATOM 795 C CA . ALA A 1 100 ? -12.537 -0.787 2.833 1.00 97.75 100 ALA A CA 1
ATOM 796 C C . ALA A 1 100 ? -13.031 -0.061 1.579 1.00 97.75 100 ALA A C 1
ATOM 798 O O . ALA A 1 100 ? -12.980 1.169 1.513 1.00 97.75 100 ALA A O 1
ATOM 799 N N . HIS A 1 101 ? -13.597 -0.808 0.627 1.00 97.06 101 HIS A N 1
ATOM 800 C CA . HIS A 1 101 ? -14.123 -0.249 -0.620 1.00 97.06 101 HIS A CA 1
ATOM 801 C C . HIS A 1 101 ? -15.262 0.749 -0.396 1.00 97.06 101 HIS A C 1
ATOM 803 O O . HIS A 1 101 ? -15.368 1.730 -1.125 1.00 97.06 101 HIS A O 1
ATOM 809 N N . LYS A 1 102 ? -16.095 0.538 0.628 1.00 98.00 102 LYS A N 1
ATOM 810 C CA . LYS A 1 102 ? -17.202 1.444 0.960 1.00 98.00 102 LYS A CA 1
ATOM 811 C C . LYS A 1 102 ? -16.750 2.742 1.640 1.00 98.00 102 LYS A C 1
ATOM 813 O O . LYS A 1 102 ? -17.477 3.733 1.589 1.00 98.00 102 LYS A O 1
ATOM 818 N N . ASN A 1 103 ? -15.610 2.740 2.334 1.00 98.25 103 ASN A N 1
ATOM 819 C CA . ASN A 1 103 ? -15.221 3.845 3.217 1.00 98.25 103 ASN A CA 1
ATOM 820 C C . ASN A 1 103 ? -13.975 4.618 2.772 1.00 98.25 103 ASN A C 1
ATOM 822 O O . ASN A 1 103 ? -13.816 5.742 3.241 1.00 98.25 103 ASN A O 1
ATOM 826 N N . ALA A 1 104 ? -13.133 4.084 1.880 1.00 97.62 104 ALA A N 1
ATOM 827 C CA . ALA A 1 104 ? -11.872 4.717 1.471 1.00 97.62 104 ALA A CA 1
ATOM 828 C C . ALA A 1 104 ? -12.027 6.190 1.043 1.00 97.62 104 ALA A C 1
ATOM 830 O O . ALA A 1 104 ? -11.255 7.043 1.488 1.00 97.62 104 ALA A O 1
ATOM 831 N N . GLU A 1 105 ? -13.076 6.521 0.282 1.00 96.88 105 GLU A N 1
ATOM 832 C CA . GLU A 1 105 ? -13.288 7.884 -0.229 1.00 96.88 105 GLU A CA 1
ATOM 833 C C . GLU A 1 105 ? -13.454 8.929 0.882 1.00 96.88 105 GLU A C 1
ATOM 835 O O . GLU A 1 105 ? -13.037 10.076 0.726 1.00 96.88 105 GLU A O 1
ATOM 840 N N . LYS A 1 106 ? -13.987 8.533 2.046 1.00 97.50 106 LYS A N 1
ATOM 841 C CA . LYS A 1 106 ? -14.145 9.419 3.214 1.00 97.50 106 LYS A CA 1
ATOM 842 C C . LYS A 1 106 ? -12.806 9.913 3.763 1.00 97.50 106 LYS A C 1
ATOM 844 O O . LYS A 1 106 ? -12.767 10.926 4.452 1.00 97.50 106 LYS A O 1
ATOM 849 N N . TYR A 1 107 ? -11.730 9.194 3.457 1.00 96.75 107 TYR A N 1
ATOM 850 C CA . TYR A 1 107 ? -10.364 9.499 3.870 1.00 96.75 107 TYR A CA 1
ATOM 851 C C . TYR A 1 107 ? -9.528 10.063 2.713 1.00 96.75 107 TYR A C 1
ATOM 853 O O . TYR A 1 107 ? -8.315 10.188 2.845 1.00 96.75 107 TYR A O 1
ATOM 861 N N . GLY A 1 108 ? -10.155 10.406 1.580 1.00 95.56 108 GLY A N 1
ATOM 862 C CA . GLY A 1 108 ? -9.452 10.875 0.385 1.00 95.56 108 GLY A CA 1
ATOM 863 C C . GLY A 1 108 ? -8.656 9.772 -0.315 1.00 95.56 108 GLY A C 1
ATOM 864 O O . GLY A 1 108 ? -7.660 10.064 -0.972 1.00 95.56 108 GLY A O 1
ATOM 865 N N . LEU A 1 109 ? -9.065 8.511 -0.158 1.00 96.88 109 LEU A N 1
ATOM 866 C CA . LEU A 1 109 ? -8.412 7.341 -0.741 1.00 96.88 109 LEU A CA 1
ATOM 867 C C . LEU A 1 109 ? -9.338 6.642 -1.735 1.00 96.88 109 LEU A C 1
ATOM 869 O O . LEU A 1 109 ? -10.557 6.697 -1.591 1.00 96.88 109 LEU A O 1
ATOM 873 N N . HIS A 1 110 ? -8.783 5.936 -2.715 1.00 96.25 110 HIS A N 1
ATOM 874 C CA . HIS A 1 110 ? -9.586 5.161 -3.661 1.00 96.25 110 HIS A CA 1
ATOM 875 C C . HIS A 1 110 ? -8.920 3.860 -4.113 1.00 96.25 110 HIS A C 1
ATOM 877 O O . HIS A 1 110 ? -7.705 3.700 -4.023 1.00 96.25 110 HIS A O 1
ATOM 883 N N . PHE A 1 111 ? -9.746 2.954 -4.640 1.00 93.81 111 PHE A N 1
ATOM 884 C CA . PHE A 1 111 ? -9.319 1.746 -5.345 1.00 93.81 111 PHE A CA 1
ATOM 885 C C . PHE A 1 111 ? -9.518 1.975 -6.839 1.00 93.81 111 PHE A C 1
ATOM 887 O O . PHE A 1 111 ? -10.646 1.980 -7.335 1.00 93.81 111 PHE A O 1
ATOM 894 N N . ARG A 1 112 ? -8.425 2.221 -7.563 1.00 87.00 112 ARG A N 1
ATOM 895 C CA . ARG A 1 112 ? -8.486 2.619 -8.976 1.00 87.00 112 ARG A CA 1
ATOM 896 C C . ARG A 1 112 ? -8.868 1.464 -9.902 1.0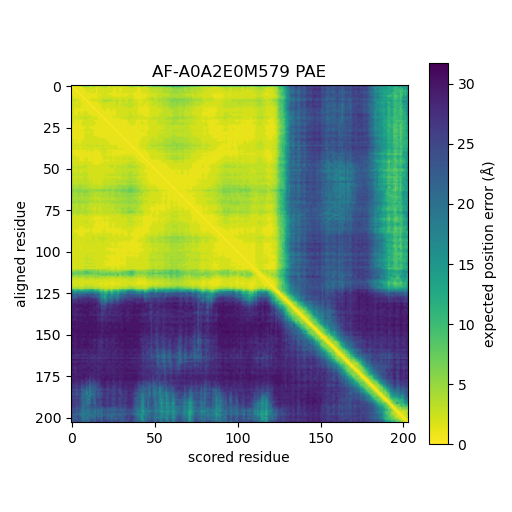0 87.00 112 ARG A C 1
ATOM 898 O O . ARG A 1 112 ? -9.472 1.687 -10.951 1.00 87.00 112 ARG A O 1
ATOM 905 N N . MET A 1 113 ? -8.477 0.242 -9.551 1.00 76.69 113 MET A N 1
ATOM 906 C CA . MET A 1 113 ? -8.541 -0.912 -10.442 1.00 76.69 113 MET A CA 1
ATOM 907 C C . MET A 1 113 ? -9.407 -2.015 -9.845 1.00 76.69 113 MET A C 1
ATOM 909 O O . MET A 1 113 ? -9.094 -2.570 -8.801 1.00 76.69 113 MET A O 1
ATOM 913 N N . GLY A 1 114 ? -10.478 -2.396 -10.548 1.00 78.81 114 GLY A N 1
ATOM 914 C CA . GLY A 1 114 ? -11.366 -3.472 -10.087 1.00 78.81 114 GLY A CA 1
ATOM 915 C C . GLY A 1 114 ? -10.705 -4.857 -10.034 1.00 78.81 114 GLY A C 1
ATOM 916 O O . GLY A 1 114 ? -11.192 -5.734 -9.331 1.00 78.81 114 GLY A O 1
ATOM 917 N N . HIS A 1 115 ? -9.600 -5.057 -10.760 1.00 75.88 115 HIS A N 1
ATOM 918 C CA . HIS A 1 115 ? -8.818 -6.298 -10.727 1.00 75.88 115 HIS A CA 1
ATOM 919 C C . HIS A 1 115 ? -7.728 -6.306 -9.643 1.00 75.88 115 HIS A C 1
ATOM 921 O O . HIS A 1 115 ? -7.116 -7.348 -9.429 1.00 75.88 115 HIS A O 1
ATOM 927 N N . GLU A 1 116 ? -7.524 -5.185 -8.943 1.00 82.44 116 GLU A N 1
ATOM 928 C CA . GLU A 1 116 ? -6.608 -5.061 -7.802 1.00 82.44 116 GLU A CA 1
ATOM 929 C C . GLU A 1 116 ? -7.364 -4.485 -6.596 1.00 82.44 116 GLU A C 1
ATOM 931 O O . GLU A 1 116 ? -7.113 -3.357 -6.169 1.00 82.44 116 GLU A O 1
ATOM 936 N N . PRO A 1 117 ? -8.329 -5.235 -6.029 1.00 89.69 117 PRO A N 1
ATOM 937 C CA . PRO A 1 117 ? -9.158 -4.749 -4.927 1.00 89.69 117 PRO A CA 1
ATOM 938 C C . PRO A 1 117 ? -8.366 -4.443 -3.646 1.00 89.69 117 PRO A C 1
ATOM 940 O O . PRO A 1 117 ? -8.907 -3.850 -2.726 1.00 89.69 117 PRO A O 1
ATOM 943 N N . TRP A 1 118 ? -7.099 -4.843 -3.565 1.00 92.38 118 TRP A N 1
ATOM 944 C CA . TRP A 1 118 ? -6.212 -4.564 -2.436 1.00 92.38 118 TRP A CA 1
ATOM 945 C C . TRP A 1 118 ? -5.442 -3.244 -2.568 1.00 92.38 118 TRP A C 1
ATOM 947 O O . TRP A 1 118 ? -5.003 -2.718 -1.547 1.00 92.38 118 TRP A O 1
ATOM 957 N N . GLN A 1 119 ? -5.237 -2.716 -3.783 1.00 95.00 119 GLN A N 1
ATOM 958 C CA . GLN A 1 119 ? -4.364 -1.561 -3.994 1.00 95.00 119 GLN A CA 1
ATOM 959 C C . GLN A 1 119 ? -5.129 -0.262 -3.710 1.00 95.00 119 GLN A C 1
ATOM 961 O O . GLN A 1 119 ? -6.016 0.140 -4.469 1.00 95.00 119 GLN A O 1
ATOM 966 N N . ILE A 1 120 ? -4.768 0.404 -2.615 1.00 96.88 120 ILE A N 1
ATOM 967 C CA . ILE A 1 120 ? -5.330 1.691 -2.207 1.00 96.88 120 ILE A CA 1
ATOM 968 C C . ILE A 1 120 ? -4.364 2.827 -2.560 1.00 96.88 120 ILE A C 1
ATOM 970 O O . ILE A 1 120 ? -3.163 2.740 -2.298 1.00 96.88 120 ILE A O 1
ATOM 974 N N . GLU A 1 121 ? -4.886 3.900 -3.151 1.00 95.69 121 GLU A N 1
ATOM 975 C CA . GLU A 1 121 ? -4.119 5.080 -3.574 1.00 95.69 121 GLU A CA 1
ATOM 976 C C . GLU A 1 121 ? -4.707 6.364 -2.968 1.00 95.69 121 GLU A C 1
ATOM 978 O O . GLU A 1 121 ? -5.893 6.421 -2.625 1.00 95.69 121 GLU A O 1
ATOM 983 N N . LEU A 1 122 ? -3.890 7.416 -2.858 1.00 92.94 122 LEU A N 1
ATOM 984 C CA . LEU A 1 122 ? -4.377 8.764 -2.547 1.00 92.94 122 LEU A CA 1
ATOM 985 C C . LEU A 1 122 ? -5.157 9.327 -3.743 1.00 92.94 122 LEU A C 1
ATOM 987 O O . LEU A 1 122 ? -4.659 9.314 -4.868 1.00 92.94 122 LEU A O 1
ATOM 991 N N . MET A 1 123 ? -6.345 9.882 -3.501 1.00 89.00 123 MET A N 1
ATOM 992 C CA . MET A 1 123 ? -7.077 10.607 -4.536 1.00 89.00 123 MET A CA 1
ATOM 993 C C . MET A 1 123 ? -6.298 11.854 -4.965 1.00 89.00 123 MET A C 1
ATOM 995 O O . MET A 1 123 ? -5.953 12.704 -4.144 1.00 89.00 123 MET A O 1
ATOM 999 N N . GLU A 1 124 ? -6.074 12.004 -6.267 1.00 78.00 124 GLU A N 1
ATOM 1000 C CA . GLU A 1 124 ? -5.512 13.232 -6.827 1.00 78.00 124 GLU A CA 1
ATOM 1001 C C . GLU A 1 124 ? -6.554 14.357 -6.712 1.00 78.00 124 GLU A C 1
ATOM 1003 O O . GLU A 1 124 ? -7.611 14.321 -7.350 1.00 78.00 124 GLU A O 1
ATOM 1008 N N . THR A 1 125 ? -6.283 15.371 -5.886 1.00 63.44 125 THR A N 1
ATOM 1009 C CA . THR A 1 125 ? -7.148 16.554 -5.829 1.00 63.44 125 THR A CA 1
ATOM 1010 C C . THR A 1 125 ? -6.838 17.465 -7.017 1.00 63.44 125 THR A C 1
ATOM 1012 O O . THR A 1 125 ? -5.723 17.481 -7.532 1.00 63.44 125 THR A O 1
ATOM 1015 N N . LYS A 1 126 ? -7.805 18.268 -7.486 1.00 51.84 126 LYS A N 1
ATOM 1016 C CA . LYS A 1 126 ? -7.592 19.188 -8.629 1.00 51.84 126 LYS A CA 1
ATOM 1017 C C . LYS A 1 126 ? -6.421 20.168 -8.418 1.00 51.84 126 LYS A C 1
ATOM 1019 O O . LYS A 1 126 ? -5.864 20.646 -9.398 1.00 51.84 126 LYS A O 1
ATOM 1024 N N . SER A 1 127 ? -6.050 20.426 -7.164 1.00 46.00 127 SER A N 1
ATOM 1025 C CA . SER A 1 127 ? -4.895 21.221 -6.726 1.00 46.00 127 SER A CA 1
ATOM 1026 C C . SER A 1 127 ? -3.539 20.504 -6.810 1.00 46.00 127 SER A C 1
ATOM 1028 O O . SER A 1 127 ? -2.514 21.158 -6.663 1.00 46.00 127 SER A O 1
ATOM 1030 N N . ASP A 1 128 ? -3.518 19.187 -7.035 1.00 50.69 128 ASP A N 1
ATOM 1031 C CA . ASP A 1 128 ? -2.294 18.390 -7.215 1.00 50.69 128 ASP A CA 1
ATOM 1032 C C . ASP A 1 128 ? -1.882 18.259 -8.689 1.00 50.69 128 ASP A C 1
ATOM 1034 O O . ASP A 1 128 ? -0.831 17.692 -8.993 1.00 50.69 128 ASP A O 1
ATOM 1038 N N . LYS A 1 129 ? -2.667 18.823 -9.622 1.00 36.25 129 LYS A N 1
ATOM 1039 C CA . LYS A 1 129 ? -2.140 19.104 -10.958 1.00 36.25 129 LYS A CA 1
ATOM 1040 C C . LYS A 1 129 ? -1.008 20.117 -10.786 1.00 36.25 129 LYS A C 1
ATOM 1042 O O . LYS A 1 129 ? -1.243 21.139 -10.138 1.00 36.25 129 LYS A O 1
ATOM 1047 N N . PRO A 1 130 ? 0.197 19.882 -11.334 1.00 37.53 130 PRO A N 1
ATOM 1048 C CA . PRO A 1 130 ? 1.204 20.927 -11.361 1.00 37.53 130 PRO A CA 1
ATOM 1049 C C . PRO A 1 130 ? 0.571 22.154 -12.023 1.00 37.53 130 PRO A C 1
ATOM 1051 O O . PRO A 1 130 ? 0.086 22.073 -13.151 1.00 37.53 130 PRO A O 1
ATOM 1054 N N . ASN A 1 131 ? 0.505 23.256 -11.275 1.00 32.09 131 ASN A N 1
ATOM 1055 C CA . ASN A 1 131 ? 0.138 24.561 -11.807 1.00 32.09 131 ASN A CA 1
ATOM 1056 C C . ASN A 1 131 ? 1.033 24.819 -13.032 1.00 32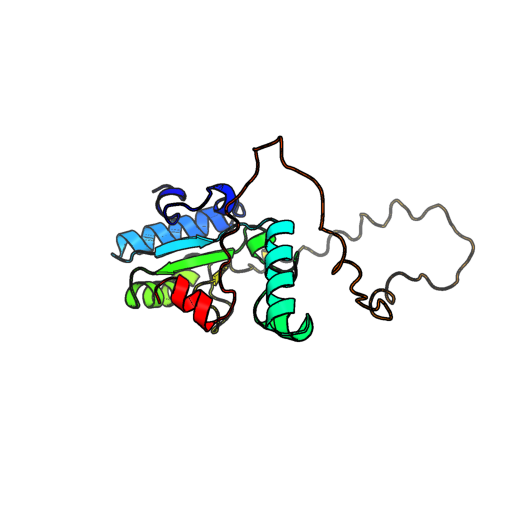.09 131 ASN A C 1
ATOM 1058 O O . ASN A 1 131 ? 2.235 24.551 -12.961 1.00 32.09 131 ASN A O 1
ATOM 1062 N N . GLU A 1 132 ? 0.466 25.322 -14.130 1.00 44.12 132 GLU A N 1
ATOM 1063 C CA . GLU A 1 132 ? 1.162 25.741 -15.362 1.00 44.12 132 GLU A CA 1
ATOM 1064 C C . GLU A 1 132 ? 2.080 26.960 -15.125 1.00 44.12 132 GLU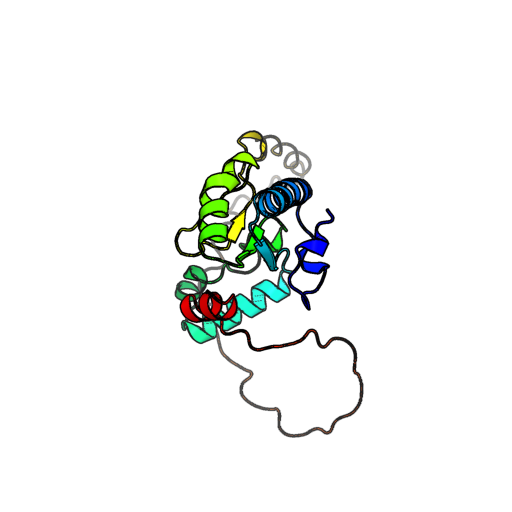 A C 1
ATOM 1066 O O . GLU A 1 132 ? 2.022 27.977 -15.802 1.00 44.12 132 GLU A O 1
ATOM 1071 N N . THR A 1 133 ? 2.944 26.898 -14.119 1.00 33.62 133 THR A N 1
ATOM 1072 C CA . THR A 1 133 ? 3.904 27.944 -13.781 1.00 33.62 133 THR A CA 1
ATOM 1073 C C . THR A 1 133 ? 5.257 27.300 -13.536 1.00 33.62 133 THR A C 1
ATOM 1075 O O . THR A 1 133 ? 5.791 27.326 -12.433 1.00 33.62 133 THR A O 1
ATOM 1078 N N . ASN A 1 134 ? 5.791 26.675 -14.583 1.00 37.81 134 ASN A N 1
ATOM 1079 C CA . ASN A 1 134 ? 7.218 26.390 -14.722 1.00 37.81 134 ASN A CA 1
ATOM 1080 C C . ASN A 1 134 ? 7.711 26.682 -16.154 1.00 37.81 134 ASN A C 1
ATOM 1082 O O . ASN A 1 134 ? 8.709 26.127 -16.594 1.00 37.81 134 ASN A O 1
ATOM 1086 N N . GLU A 1 135 ? 7.058 27.609 -16.867 1.00 41.00 135 GLU A N 1
ATOM 1087 C CA . GLU A 1 135 ? 7.557 28.157 -18.144 1.00 41.00 135 GLU A CA 1
ATOM 1088 C C . GLU A 1 135 ? 8.648 29.230 -17.966 1.00 41.00 135 GLU A C 1
ATOM 1090 O O . GLU A 1 135 ? 9.192 29.731 -18.941 1.00 41.00 135 GLU A O 1
ATOM 1095 N N . LYS A 1 136 ? 9.036 29.572 -16.729 1.00 32.91 136 LYS A N 1
ATOM 1096 C CA . LYS A 1 136 ? 10.108 30.554 -16.467 1.00 32.91 136 LYS A CA 1
ATOM 1097 C C . LYS A 1 136 ? 11.426 29.970 -15.963 1.00 32.91 136 LYS A C 1
ATOM 1099 O O . LYS A 1 136 ? 12.314 30.720 -15.573 1.00 32.91 136 LYS A O 1
ATOM 1104 N N . ALA A 1 137 ? 11.590 28.649 -16.016 1.00 41.91 137 ALA A N 1
ATOM 1105 C CA . ALA A 1 137 ? 12.911 28.024 -15.902 1.00 41.91 137 ALA A CA 1
ATOM 1106 C C . ALA A 1 137 ? 13.605 27.861 -17.273 1.00 41.91 137 ALA A C 1
ATOM 1108 O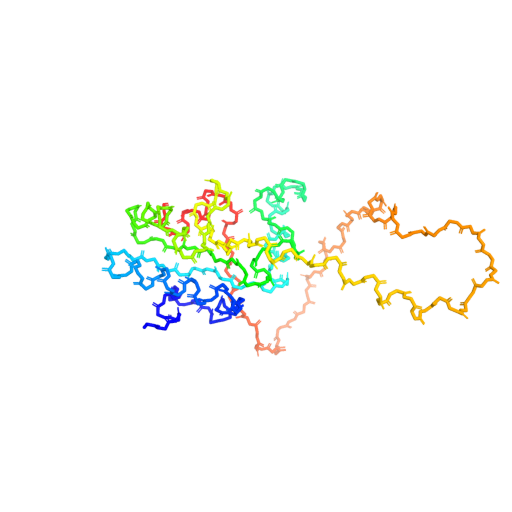 O . ALA A 1 137 ? 14.804 27.604 -17.318 1.00 41.91 137 ALA A O 1
ATOM 1109 N N . SER A 1 138 ? 12.881 28.049 -18.385 1.00 38.81 138 SER A N 1
ATOM 1110 C CA . SER A 1 138 ? 13.405 27.948 -19.756 1.00 38.81 138 SER A CA 1
ATOM 1111 C C . SER A 1 138 ? 13.973 29.255 -20.323 1.00 38.81 138 SER A C 1
ATOM 1113 O O . SER A 1 138 ? 14.676 29.213 -21.324 1.00 38.81 138 SER A O 1
ATOM 1115 N N . GLU A 1 139 ? 13.735 30.405 -19.686 1.00 37.41 139 GLU A N 1
ATOM 1116 C CA . GLU A 1 139 ? 14.054 31.724 -20.268 1.00 37.41 139 GLU A CA 1
ATOM 1117 C C . GLU A 1 139 ? 15.468 32.245 -19.916 1.00 37.41 139 GLU A C 1
ATOM 1119 O O . GLU A 1 139 ? 15.921 33.241 -20.465 1.00 37.41 139 GLU A O 1
ATOM 1124 N N . VAL A 1 140 ? 16.217 31.567 -19.033 1.00 35.09 140 VAL A N 1
ATOM 1125 C CA . VAL A 1 140 ? 17.574 32.007 -18.619 1.00 35.09 140 VAL A CA 1
ATOM 1126 C C . VAL A 1 140 ? 18.695 31.364 -19.454 1.00 35.09 140 VAL A C 1
ATOM 1128 O O . VAL A 1 140 ? 19.857 31.740 -19.331 1.00 35.09 140 VAL A O 1
ATOM 1131 N N . MET A 1 141 ? 18.380 30.427 -20.353 1.00 35.81 141 MET A N 1
ATOM 1132 C CA . MET A 1 141 ? 19.389 29.782 -21.213 1.00 35.81 141 MET A CA 1
ATOM 1133 C C . MET A 1 141 ? 19.328 30.222 -22.684 1.00 35.81 141 MET A C 1
ATOM 1135 O O . MET A 1 141 ? 20.075 29.698 -23.507 1.00 35.81 141 MET A O 1
ATOM 1139 N N . GLU A 1 142 ? 18.495 31.211 -23.021 1.00 37.75 142 GLU A N 1
ATOM 1140 C CA . GLU A 1 142 ? 18.211 31.620 -24.404 1.00 37.75 142 GLU A CA 1
ATOM 1141 C C . GLU A 1 142 ? 18.927 32.919 -24.828 1.00 37.75 142 GLU A C 1
ATOM 1143 O O . GLU A 1 142 ? 18.379 33.740 -25.555 1.00 37.75 142 GLU A O 1
ATOM 1148 N N . GLU A 1 143 ? 20.180 33.129 -24.408 1.00 37.19 143 GLU A N 1
ATOM 1149 C CA . GLU A 1 143 ? 20.993 34.240 -24.946 1.00 37.19 143 GLU A CA 1
ATOM 1150 C C . GLU A 1 143 ? 22.376 33.828 -25.459 1.00 37.19 143 GLU A C 1
ATOM 1152 O O . GLU A 1 143 ? 23.285 34.644 -25.560 1.00 37.19 143 GLU A O 1
ATOM 1157 N N . LYS A 1 144 ? 22.561 32.565 -25.850 1.00 35.16 144 LYS A N 1
ATOM 1158 C CA . LYS A 1 144 ? 23.720 32.165 -26.660 1.00 35.16 144 LYS A CA 1
ATOM 1159 C C . LYS A 1 144 ? 23.376 30.950 -27.507 1.00 35.16 144 LYS A C 1
ATOM 1161 O O . LYS A 1 144 ? 23.561 29.828 -27.059 1.00 35.16 144 LYS A O 1
ATOM 1166 N N . THR A 1 145 ? 22.857 31.195 -28.712 1.00 28.30 145 THR A N 1
ATOM 1167 C CA . THR A 1 145 ? 23.137 30.462 -29.973 1.00 28.30 145 THR A CA 1
ATOM 1168 C C . THR A 1 145 ? 22.107 30.853 -31.042 1.00 28.30 145 THR A C 1
ATOM 1170 O O . THR A 1 145 ? 21.211 30.104 -31.411 1.00 28.30 145 THR A O 1
ATOM 1173 N N . LYS A 1 146 ? 22.240 32.072 -31.578 1.00 36.62 146 LYS A N 1
ATOM 1174 C CA . LYS A 1 146 ? 21.764 32.370 -32.935 1.00 36.62 146 LYS A CA 1
ATOM 1175 C C . LYS A 1 146 ? 22.858 31.930 -33.903 1.00 36.62 146 LYS A C 1
ATOM 1177 O O . LYS A 1 146 ? 23.731 32.729 -34.195 1.00 36.62 146 LYS A O 1
ATOM 1182 N N . GLU A 1 147 ? 22.814 30.677 -34.337 1.00 36.38 147 GLU A N 1
ATOM 1183 C CA . GLU A 1 147 ? 23.244 30.199 -35.660 1.00 36.38 147 GLU A CA 1
ATOM 1184 C C . GLU A 1 147 ? 23.045 28.675 -35.719 1.00 36.38 147 GLU A C 1
ATOM 1186 O O . GLU A 1 147 ? 23.328 27.976 -34.756 1.00 36.38 147 GLU A O 1
ATOM 1191 N N . GLU A 1 148 ? 22.505 28.205 -36.848 1.00 31.98 148 GLU A N 1
ATOM 1192 C CA . GLU A 1 148 ? 22.141 26.816 -37.202 1.00 31.98 148 GLU A CA 1
ATOM 1193 C C . GLU A 1 148 ? 20.776 26.277 -36.734 1.00 31.98 148 GLU A C 1
ATOM 1195 O O . GLU A 1 148 ? 20.624 25.433 -35.856 1.00 31.98 148 GLU A O 1
ATOM 1200 N N . LYS A 1 149 ? 19.737 26.696 -37.468 1.00 38.38 149 LYS A N 1
ATOM 1201 C CA . LYS A 1 149 ? 18.473 25.959 -37.590 1.00 38.38 149 LYS A CA 1
ATOM 1202 C C . LYS A 1 149 ? 18.663 24.715 -38.468 1.00 38.38 149 LYS A C 1
ATOM 1204 O O . LYS A 1 149 ? 18.796 24.863 -39.681 1.00 38.38 149 LYS A O 1
ATOM 1209 N N . LYS A 1 150 ? 18.544 23.520 -37.882 1.00 30.98 150 LYS A N 1
ATOM 1210 C CA . LYS A 1 150 ? 17.917 22.319 -38.475 1.00 30.98 150 LYS A CA 1
ATOM 1211 C C . LYS A 1 150 ? 17.569 21.330 -37.351 1.00 30.98 150 LYS A C 1
ATOM 1213 O O . LYS A 1 150 ? 18.441 20.953 -36.588 1.00 30.98 150 LYS A O 1
ATOM 1218 N N . GLU A 1 151 ? 16.273 21.024 -37.252 1.00 33.41 151 GLU A N 1
ATOM 1219 C CA . GLU A 1 151 ? 15.589 19.954 -36.493 1.00 33.41 151 GLU A CA 1
ATOM 1220 C C . GLU A 1 151 ? 16.298 19.350 -35.257 1.00 33.41 151 GLU A C 1
ATOM 1222 O O . GLU A 1 151 ? 17.264 18.601 -35.359 1.00 33.41 151 GLU A O 1
ATOM 1227 N N . SER A 1 152 ? 15.741 19.612 -34.067 1.00 31.33 152 SER A N 1
ATOM 1228 C CA . SER A 1 152 ? 16.210 19.064 -32.784 1.00 31.33 152 SER A CA 1
ATOM 1229 C C . SER A 1 152 ? 15.656 17.642 -32.517 1.00 31.33 152 SER A C 1
ATOM 1231 O O . SER A 1 152 ? 14.444 17.440 -32.634 1.00 31.33 152 SER A O 1
ATOM 1233 N N . PRO A 1 153 ? 16.484 16.648 -32.120 1.00 36.44 153 PRO A N 1
ATOM 1234 C CA . PRO A 1 153 ? 16.150 15.217 -32.162 1.00 36.44 153 PRO A CA 1
ATOM 1235 C C . PRO A 1 153 ? 15.570 14.630 -30.857 1.00 36.44 153 PRO A C 1
ATOM 1237 O O . PRO A 1 153 ? 15.733 13.441 -30.592 1.00 36.44 153 PRO A O 1
ATOM 1240 N N . PHE A 1 154 ? 14.881 15.406 -30.015 1.00 32.94 154 PHE A N 1
ATOM 1241 C CA . PHE A 1 154 ? 14.492 14.946 -28.666 1.00 32.94 154 PHE A CA 1
ATOM 1242 C C . PHE A 1 154 ? 13.035 14.450 -28.523 1.00 32.94 154 PHE A C 1
ATOM 1244 O O . PHE A 1 154 ? 12.483 14.429 -27.427 1.00 32.94 154 PHE A O 1
ATOM 1251 N N . SER A 1 155 ? 12.384 14.039 -29.620 1.00 37.84 155 SER A N 1
ATOM 1252 C CA . SER A 1 155 ? 10.99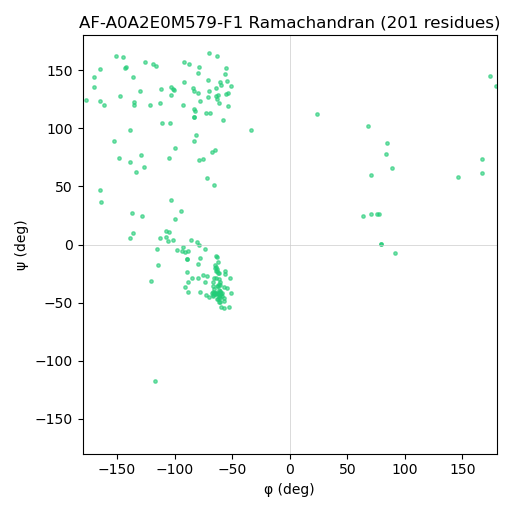8 13.523 -29.582 1.00 37.84 155 SER A CA 1
ATOM 1253 C C 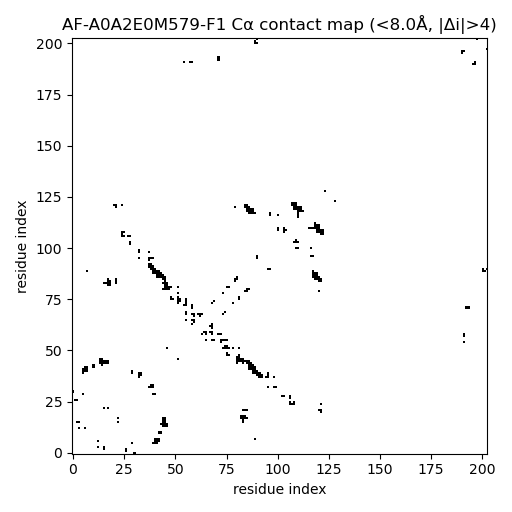. SER A 1 155 ? 10.739 12.263 -30.427 1.00 37.84 155 SER A C 1
ATOM 1255 O O . SER A 1 155 ? 9.597 11.845 -30.576 1.00 37.84 155 SER A O 1
ATOM 1257 N N . SER A 1 156 ? 11.767 11.592 -30.963 1.00 34.44 156 SER A N 1
ATOM 1258 C CA . SER A 1 156 ? 11.534 10.469 -31.898 1.00 34.44 156 SER A CA 1
ATOM 1259 C C . SER A 1 156 ? 12.427 9.233 -31.733 1.00 34.44 156 SER A C 1
ATOM 1261 O O . SER A 1 156 ? 12.307 8.307 -32.531 1.00 34.44 156 SER A O 1
ATOM 1263 N N . TYR A 1 157 ? 13.283 9.134 -30.717 1.00 30.94 157 TYR A N 1
ATOM 1264 C CA . TYR A 1 157 ? 14.152 7.960 -30.570 1.00 30.94 157 TYR A CA 1
ATOM 1265 C C . TYR A 1 157 ? 14.254 7.500 -29.118 1.00 30.94 157 TYR A C 1
ATOM 1267 O O . TYR A 1 157 ? 15.000 8.069 -28.338 1.00 30.94 157 TYR A O 1
ATOM 1275 N N . MET A 1 158 ? 13.466 6.478 -28.775 1.00 37.25 158 MET A N 1
ATOM 1276 C CA . MET A 1 158 ? 13.900 5.252 -28.075 1.00 37.25 158 MET A CA 1
ATOM 1277 C C . MET A 1 158 ? 12.789 4.184 -28.200 1.00 37.25 158 MET A C 1
ATOM 1279 O O . MET A 1 158 ? 12.351 3.563 -27.238 1.00 37.25 158 MET A O 1
ATOM 1283 N N . MET A 1 159 ? 12.284 4.007 -29.422 1.00 41.09 159 MET A N 1
ATOM 1284 C CA . MET A 1 159 ? 11.426 2.891 -29.830 1.00 41.09 159 MET A CA 1
ATOM 1285 C C . MET A 1 159 ? 11.724 2.610 -31.304 1.00 41.09 159 MET A C 1
ATOM 1287 O O . MET A 1 159 ? 10.979 3.022 -32.188 1.00 41.09 159 MET A O 1
ATOM 1291 N N . LYS A 1 160 ? 12.878 1.992 -31.562 1.00 34.44 160 LYS A N 1
ATOM 1292 C CA . LYS A 1 160 ? 13.169 1.145 -32.727 1.00 34.44 160 LYS A CA 1
ATOM 1293 C C . LYS A 1 160 ? 14.586 0.599 -32.565 1.00 34.44 160 LYS A C 1
ATOM 1295 O O . LYS A 1 160 ? 15.523 1.356 -32.352 1.00 34.44 160 LYS A O 1
ATOM 1300 N N . ASP A 1 161 ? 14.674 -0.723 -32.614 1.00 34.94 161 ASP A N 1
ATOM 1301 C CA . ASP A 1 161 ? 15.894 -1.509 -32.788 1.00 34.94 161 ASP A CA 1
ATOM 1302 C C . ASP A 1 161 ? 16.882 -1.535 -31.613 1.00 34.94 161 ASP A C 1
ATOM 1304 O O . ASP A 1 161 ? 18.066 -1.246 -31.755 1.00 34.94 161 ASP A O 1
ATOM 1308 N N . MET A 1 162 ? 16.419 -2.009 -30.454 1.00 29.44 162 MET A N 1
ATOM 1309 C CA . MET A 1 162 ? 17.315 -2.742 -29.558 1.00 29.44 162 MET A CA 1
ATOM 1310 C C . MET A 1 162 ? 16.858 -4.202 -29.551 1.00 29.44 162 MET A C 1
ATOM 1312 O O . MET A 1 162 ? 15.812 -4.496 -28.964 1.00 29.44 162 MET A O 1
ATOM 1316 N N . PRO A 1 163 ? 17.560 -5.130 -30.232 1.00 30.72 163 PRO A N 1
ATOM 1317 C CA . PRO A 1 163 ? 17.258 -6.532 -30.044 1.00 30.72 163 PRO A CA 1
ATOM 1318 C C . PRO A 1 163 ? 17.575 -6.844 -28.581 1.00 30.72 163 PRO A C 1
ATOM 1320 O O . PRO A 1 163 ? 18.675 -6.574 -28.097 1.00 30.72 163 PRO A O 1
ATOM 1323 N N . TYR A 1 164 ? 16.602 -7.390 -27.857 1.00 36.41 164 TYR A N 1
ATOM 1324 C CA . TYR A 1 164 ? 16.882 -8.078 -26.606 1.00 36.41 164 TYR A CA 1
ATOM 1325 C C . TYR A 1 164 ? 17.673 -9.340 -26.970 1.00 36.41 164 TYR A C 1
ATOM 1327 O O . TYR A 1 164 ? 17.110 -10.419 -27.137 1.00 36.41 164 TYR A O 1
ATOM 1335 N N . THR A 1 165 ? 18.975 -9.190 -27.212 1.00 32.09 165 THR A N 1
ATOM 1336 C CA . THR A 1 165 ? 19.886 -10.323 -27.301 1.00 32.09 165 THR A CA 1
ATOM 1337 C C . THR A 1 165 ? 20.297 -10.685 -25.891 1.00 32.09 165 THR A C 1
ATOM 1339 O O . THR A 1 165 ? 21.028 -9.956 -25.217 1.00 32.09 165 THR A O 1
ATOM 1342 N N . ASP A 1 166 ? 19.791 -11.832 -25.469 1.00 42.31 166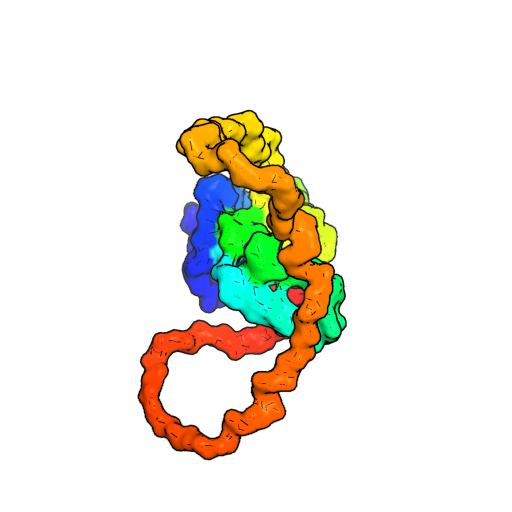 ASP A N 1
ATOM 1343 C CA . ASP A 1 166 ? 20.322 -12.622 -24.379 1.00 42.31 166 ASP A CA 1
ATOM 1344 C C . ASP A 1 166 ? 21.784 -12.985 -24.677 1.00 42.31 166 ASP A C 1
ATOM 1346 O O . ASP A 1 166 ? 22.087 -13.810 -25.537 1.00 42.31 166 ASP A O 1
ATOM 1350 N N . THR A 1 167 ? 22.703 -12.347 -23.961 1.00 32.81 167 THR A N 1
ATOM 1351 C CA . THR A 1 167 ? 24.034 -12.898 -23.712 1.00 32.81 167 THR A CA 1
ATOM 1352 C C . THR A 1 167 ? 24.293 -12.817 -22.222 1.00 32.81 167 THR A C 1
ATOM 1354 O O . THR A 1 167 ? 24.982 -11.902 -21.768 1.00 32.81 167 THR A O 1
ATOM 1357 N N . ARG A 1 168 ? 23.695 -13.738 -21.453 1.00 35.84 168 ARG A N 1
ATOM 1358 C CA . ARG A 1 168 ? 24.284 -14.260 -20.202 1.00 35.84 168 ARG A CA 1
ATOM 1359 C C . ARG A 1 168 ? 23.630 -15.554 -19.692 1.00 35.84 168 ARG A C 1
ATOM 1361 O O . ARG A 1 168 ? 23.587 -15.788 -18.489 1.00 35.84 168 ARG A O 1
ATOM 1368 N N . ILE A 1 169 ? 23.222 -16.450 -20.593 1.00 38.19 169 ILE A N 1
ATOM 1369 C CA . ILE A 1 169 ? 23.077 -17.883 -20.282 1.00 38.19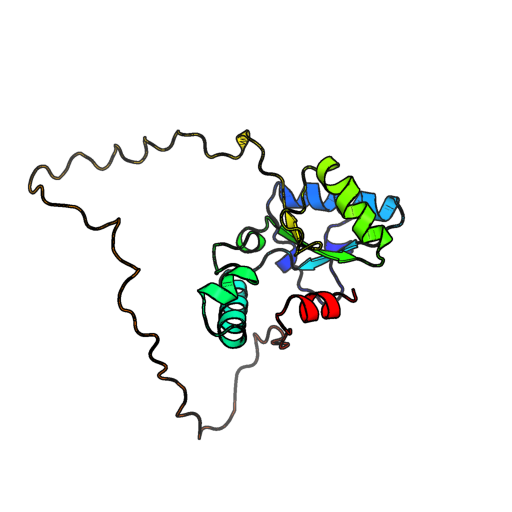 169 ILE A CA 1
ATOM 1370 C C . ILE A 1 169 ? 24.246 -18.650 -20.910 1.00 38.19 169 ILE A C 1
ATOM 1372 O O . ILE A 1 169 ? 24.101 -19.278 -21.950 1.00 38.19 169 ILE A O 1
ATOM 1376 N N . THR A 1 170 ? 25.436 -18.533 -20.318 1.00 34.78 170 THR A N 1
ATOM 1377 C CA . THR A 1 170 ? 26.508 -19.555 -20.231 1.00 34.78 170 THR A CA 1
ATOM 1378 C C . THR A 1 170 ? 27.746 -18.920 -19.588 1.00 34.78 170 THR A C 1
ATOM 1380 O O . THR A 1 170 ? 28.022 -17.751 -19.828 1.00 34.78 170 THR A O 1
ATOM 1383 N N . LEU A 1 171 ? 28.484 -19.712 -18.800 1.00 35.16 171 LEU A N 1
ATOM 1384 C CA . LEU A 1 171 ? 29.644 -19.369 -17.952 1.00 35.16 171 LEU A CA 1
ATOM 1385 C C . LEU A 1 171 ? 29.324 -18.933 -16.516 1.00 35.16 171 LEU A C 1
ATOM 1387 O O . LEU A 1 171 ? 29.650 -17.829 -16.103 1.00 35.16 171 LEU A O 1
ATOM 1391 N N . LEU A 1 172 ? 28.786 -19.868 -15.731 1.00 30.70 172 LEU A N 1
ATOM 1392 C CA . LEU A 1 172 ? 29.156 -20.015 -14.318 1.00 30.70 172 LEU A CA 1
ATOM 1393 C C . LEU A 1 172 ? 29.272 -21.514 -13.994 1.00 30.70 172 LEU A C 1
ATOM 1395 O O . LEU A 1 172 ? 28.435 -22.103 -13.319 1.00 30.70 172 LEU A O 1
ATOM 1399 N N . GLN A 1 173 ? 30.325 -22.135 -14.523 1.00 34.75 173 GLN A N 1
ATOM 1400 C CA . GLN A 1 173 ? 31.004 -23.226 -13.832 1.00 34.75 173 GLN A CA 1
ATOM 1401 C C . GLN A 1 173 ? 32.390 -22.703 -13.442 1.00 34.75 173 GLN A C 1
ATOM 1403 O O . GLN A 1 173 ? 33.063 -22.084 -14.260 1.00 34.75 173 GLN A O 1
ATOM 1408 N N . GLU A 1 174 ? 32.750 -22.979 -12.187 1.00 38.22 174 GLU A N 1
ATOM 1409 C CA . GLU A 1 174 ? 34.068 -22.824 -11.552 1.00 38.22 174 GLU A CA 1
ATOM 1410 C C . GLU A 1 174 ? 34.434 -21.440 -10.980 1.00 38.22 174 GLU A C 1
ATOM 1412 O O . GLU A 1 174 ? 35.120 -20.626 -11.589 1.00 38.22 174 GLU A O 1
ATOM 1417 N N . SER A 1 175 ? 34.054 -21.203 -9.718 1.00 34.47 175 SER A N 1
ATOM 1418 C CA . SER A 1 175 ? 35.014 -20.868 -8.644 1.00 34.47 175 SER A CA 1
ATOM 1419 C C . SER A 1 175 ? 34.350 -20.879 -7.254 1.00 34.47 175 SER A C 1
ATOM 1421 O O . SER A 1 175 ? 33.172 -20.583 -7.091 1.00 34.47 175 SER A O 1
ATOM 1423 N N . SER A 1 176 ? 35.138 -21.337 -6.282 1.00 33.25 176 SER A N 1
ATOM 1424 C CA . SER A 1 176 ? 34.833 -21.724 -4.892 1.00 33.25 176 SER A CA 1
ATOM 1425 C C . SER A 1 176 ? 34.461 -20.543 -3.958 1.00 33.25 176 SER A C 1
ATOM 1427 O O . SER A 1 176 ? 34.753 -19.401 -4.312 1.00 33.25 176 SER A O 1
ATOM 1429 N N . PRO A 1 177 ? 33.862 -20.779 -2.764 1.00 43.88 177 PRO A N 1
ATOM 1430 C CA . PRO A 1 177 ? 33.181 -19.764 -1.963 1.00 43.88 177 PRO A CA 1
ATOM 1431 C C . PRO A 1 177 ? 34.024 -19.232 -0.792 1.00 43.88 177 PRO A C 1
ATOM 1433 O O . PRO A 1 177 ? 34.541 -20.017 -0.001 1.00 43.88 177 PRO A O 1
ATOM 1436 N N . ALA A 1 178 ? 34.069 -17.909 -0.623 1.00 30.69 178 ALA A N 1
ATOM 1437 C CA . ALA A 1 178 ? 34.307 -17.244 0.662 1.00 30.69 178 ALA A CA 1
ATOM 1438 C C . ALA A 1 178 ? 34.043 -15.731 0.546 1.00 30.69 178 ALA A C 1
ATOM 1440 O O . ALA A 1 178 ? 34.507 -15.103 -0.396 1.00 30.69 178 ALA A O 1
ATOM 1441 N N . GLU A 1 179 ? 33.341 -15.185 1.548 1.00 33.41 179 GLU A N 1
ATOM 1442 C CA . GLU A 1 179 ? 33.324 -13.765 1.951 1.00 33.41 179 GLU A CA 1
ATOM 1443 C C . GLU A 1 179 ? 32.674 -12.775 0.955 1.00 33.41 179 GLU A C 1
ATOM 1445 O O . GLU A 1 179 ? 33.266 -12.311 -0.005 1.00 33.41 179 GLU A O 1
ATOM 1450 N N . THR A 1 180 ? 31.440 -12.310 1.147 1.00 35.72 180 THR A N 1
ATOM 1451 C CA . THR A 1 180 ? 31.021 -11.570 2.345 1.00 35.72 180 THR A CA 1
ATOM 1452 C C . THR A 1 180 ? 29.494 -11.509 2.450 1.00 35.72 180 THR A C 1
ATOM 1454 O O . THR A 1 180 ? 28.787 -11.039 1.561 1.00 35.72 180 THR A O 1
ATOM 1457 N N . ALA A 1 181 ? 29.001 -12.002 3.584 1.00 37.28 181 ALA A N 1
ATOM 1458 C CA . ALA A 1 181 ? 27.646 -11.842 4.079 1.00 37.28 181 ALA A CA 1
ATOM 1459 C C . ALA A 1 181 ? 27.346 -10.365 4.378 1.00 37.28 181 ALA A C 1
ATOM 1461 O O . ALA A 1 181 ? 28.133 -9.703 5.052 1.00 37.28 181 ALA A O 1
ATOM 1462 N N . GLY A 1 182 ? 26.179 -9.886 3.939 1.00 29.73 182 GLY A N 1
ATOM 1463 C CA . GLY A 1 182 ? 25.636 -8.602 4.387 1.00 29.73 182 GLY A CA 1
ATOM 1464 C C . GLY A 1 182 ? 24.846 -7.833 3.334 1.00 29.73 182 GLY A C 1
ATOM 1465 O O . GLY A 1 182 ? 25.253 -6.729 3.015 1.00 29.73 182 GLY A O 1
ATOM 1466 N N . LEU A 1 183 ? 23.782 -8.428 2.776 1.00 31.80 183 LEU A N 1
ATOM 1467 C CA . LEU A 1 183 ? 22.608 -7.790 2.134 1.00 31.80 183 LEU A CA 1
ATOM 1468 C C . LEU A 1 183 ? 21.838 -8.876 1.357 1.00 31.80 183 LEU A C 1
ATOM 1470 O O . LEU A 1 183 ? 21.718 -8.853 0.137 1.00 31.80 183 LEU A O 1
ATOM 1474 N N . VAL A 1 184 ? 21.354 -9.886 2.076 1.00 29.30 184 VAL A N 1
ATOM 1475 C CA . VAL A 1 184 ? 20.302 -10.771 1.566 1.00 29.30 184 VAL A CA 1
ATOM 1476 C C . VAL A 1 184 ? 19.004 -10.272 2.174 1.00 29.30 184 VAL A C 1
ATOM 1478 O O . VAL A 1 184 ? 18.576 -10.735 3.226 1.00 29.30 184 VAL A O 1
ATOM 1481 N N . GLU A 1 185 ? 18.412 -9.254 1.548 1.00 33.56 185 GLU A N 1
ATOM 1482 C CA . GLU A 1 185 ? 16.962 -9.135 1.649 1.00 33.56 185 GLU A CA 1
ATOM 1483 C C . GLU A 1 185 ? 16.396 -10.401 1.011 1.00 33.56 185 GLU A C 1
ATOM 1485 O O . GLU A 1 185 ? 16.739 -10.722 -0.127 1.00 33.56 185 GLU A O 1
ATOM 1490 N N . ASP A 1 186 ? 15.622 -11.134 1.806 1.00 31.78 186 ASP A N 1
ATOM 1491 C CA . ASP A 1 186 ? 14.898 -12.355 1.471 1.00 31.78 186 ASP A CA 1
ATOM 1492 C C . ASP A 1 186 ? 14.406 -12.330 0.014 1.00 31.78 186 ASP A C 1
ATOM 1494 O O . ASP A 1 186 ? 13.382 -11.731 -0.320 1.00 31.78 186 ASP A O 1
ATOM 1498 N N . VAL A 1 187 ? 15.151 -12.985 -0.879 1.00 32.56 187 VAL A N 1
ATOM 1499 C CA . VAL A 1 187 ? 14.669 -13.332 -2.217 1.00 32.56 187 VAL A CA 1
ATOM 1500 C C . VAL A 1 187 ? 13.793 -14.564 -2.028 1.00 32.56 187 VAL A C 1
ATOM 1502 O O . VAL A 1 187 ? 14.178 -15.688 -2.345 1.00 32.56 187 VAL A O 1
ATOM 1505 N N . MET A 1 188 ? 12.614 -14.352 -1.443 1.00 26.50 188 MET A N 1
ATOM 1506 C CA . MET A 1 188 ? 11.513 -15.285 -1.601 1.00 26.50 188 MET A CA 1
ATOM 1507 C C . MET A 1 188 ? 10.897 -15.035 -2.972 1.00 26.50 188 MET A C 1
ATOM 1509 O O . MET A 1 188 ? 10.534 -13.920 -3.341 1.00 26.50 188 MET A O 1
ATOM 1513 N N . THR A 1 189 ? 10.866 -16.103 -3.757 1.00 33.00 189 THR A N 1
ATOM 1514 C CA . THR A 1 189 ? 10.219 -16.195 -5.059 1.00 33.00 189 THR A CA 1
ATOM 1515 C C . THR A 1 189 ? 8.711 -16.033 -4.881 1.00 33.00 189 THR A C 1
ATOM 1517 O O . THR A 1 189 ? 7.980 -17.022 -4.802 1.00 33.00 189 THR A O 1
ATOM 1520 N N . ASP A 1 190 ? 8.245 -14.796 -4.763 1.00 34.97 190 ASP A N 1
ATOM 1521 C CA . ASP A 1 190 ? 6.822 -14.501 -4.670 1.00 34.97 190 ASP A CA 1
ATOM 1522 C C . ASP A 1 190 ? 6.189 -14.752 -6.049 1.00 34.97 190 ASP A C 1
ATOM 1524 O O . ASP A 1 190 ? 6.681 -14.314 -7.083 1.00 34.97 190 ASP A O 1
ATOM 1528 N N . ASP A 1 191 ? 5.129 -15.551 -6.117 1.00 33.84 191 ASP A N 1
ATOM 1529 C CA . ASP A 1 191 ? 4.534 -15.985 -7.383 1.00 33.84 191 ASP A CA 1
ATOM 1530 C C . ASP A 1 191 ? 3.599 -14.894 -7.951 1.00 33.84 191 ASP A C 1
ATOM 1532 O O . ASP A 1 191 ? 2.418 -14.783 -7.615 1.00 33.84 191 ASP A O 1
ATOM 1536 N N . TRP A 1 192 ? 4.155 -14.065 -8.838 1.00 37.34 192 TRP A N 1
ATOM 1537 C CA . TRP A 1 192 ? 3.555 -12.855 -9.419 1.00 37.34 192 TRP A CA 1
ATOM 1538 C C . TRP A 1 192 ? 2.482 -13.124 -10.490 1.00 37.34 192 TRP A C 1
ATOM 1540 O O . TRP A 1 192 ? 2.694 -12.963 -11.693 1.00 37.34 192 TRP A O 1
ATOM 1550 N N . GLY A 1 193 ? 1.292 -13.578 -10.100 1.00 33.38 193 GLY A N 1
ATOM 1551 C CA . GLY A 1 193 ? 0.110 -13.554 -10.978 1.00 33.38 193 GLY A CA 1
ATOM 1552 C C . GLY A 1 193 ? -1.169 -13.248 -10.216 1.00 33.38 193 GLY A C 1
ATOM 1553 O O . GLY A 1 193 ? -1.255 -13.588 -9.049 1.00 33.38 193 GLY A O 1
ATOM 1554 N N . SER A 1 194 ? -2.177 -12.649 -10.855 1.00 47.44 194 SER A N 1
ATOM 1555 C CA . SER A 1 194 ? -3.420 -12.200 -10.191 1.00 47.44 194 SER A CA 1
ATOM 1556 C C . SER A 1 194 ? -4.124 -13.260 -9.339 1.00 47.44 194 SER A C 1
ATOM 1558 O O . SER A 1 194 ? -4.745 -12.926 -8.336 1.00 47.44 194 SER A O 1
ATOM 1560 N N . LYS A 1 195 ? -3.984 -14.545 -9.688 1.00 37.91 195 LYS A N 1
ATOM 1561 C CA . LYS A 1 195 ? -4.495 -15.669 -8.886 1.00 37.91 195 LYS A CA 1
ATOM 1562 C C . LYS A 1 195 ? -3.546 -16.129 -7.770 1.00 37.91 195 LYS A C 1
ATOM 1564 O O . LYS A 1 195 ? -4.034 -16.619 -6.761 1.00 37.91 195 LYS A O 1
ATOM 1569 N N . SER A 1 196 ? -2.229 -15.968 -7.920 1.00 40.91 196 SER A N 1
ATOM 1570 C CA . SER A 1 196 ? -1.235 -16.333 -6.892 1.00 40.91 196 SER A CA 1
ATOM 1571 C C . SER A 1 196 ? -0.964 -15.202 -5.899 1.00 40.91 196 SER A C 1
ATOM 1573 O O . SER A 1 196 ? -0.791 -15.481 -4.721 1.00 40.91 196 SER A O 1
ATOM 1575 N N . PHE A 1 197 ? -1.043 -13.936 -6.319 1.00 45.62 197 PHE A N 1
ATOM 1576 C CA . PHE A 1 197 ? -0.974 -12.769 -5.437 1.00 45.62 197 PHE A CA 1
ATOM 1577 C C . PHE A 1 197 ? -2.202 -12.713 -4.513 1.00 45.62 197 PHE A C 1
ATOM 1579 O O . PHE A 1 197 ? -2.049 -12.585 -3.303 1.00 45.62 197 PHE A O 1
ATOM 1586 N N . ALA A 1 198 ? -3.409 -12.953 -5.048 1.00 40.66 198 ALA A N 1
ATOM 1587 C CA . ALA A 1 198 ? -4.629 -13.108 -4.247 1.00 40.66 198 ALA A CA 1
ATOM 1588 C C . ALA A 1 198 ? -4.530 -14.287 -3.255 1.00 40.66 198 ALA A C 1
ATOM 1590 O O . ALA A 1 198 ? -4.784 -14.117 -2.064 1.00 40.66 198 ALA A O 1
ATOM 1591 N N . LYS A 1 199 ? -4.051 -15.449 -3.723 1.00 34.69 199 LYS A N 1
ATOM 1592 C CA . LYS A 1 199 ? -3.854 -16.650 -2.895 1.00 34.69 199 LYS A CA 1
ATOM 1593 C C . LYS A 1 199 ? -2.767 -16.477 -1.820 1.00 34.69 199 LYS A C 1
ATOM 1595 O O . LYS A 1 199 ? -2.858 -17.094 -0.764 1.00 34.69 199 LYS A O 1
ATOM 1600 N N . MET A 1 200 ? -1.756 -15.636 -2.057 1.00 33.44 200 MET A N 1
ATOM 1601 C CA . MET A 1 200 ? -0.679 -15.321 -1.105 1.00 33.44 200 MET A CA 1
ATOM 1602 C C . MET A 1 200 ? -1.103 -14.289 -0.046 1.00 33.44 200 MET A C 1
ATOM 1604 O O . MET A 1 200 ? -0.625 -14.339 1.085 1.00 33.44 200 MET A O 1
ATOM 1608 N N . LEU A 1 201 ? -2.045 -13.397 -0.371 1.00 39.00 201 LEU A N 1
ATOM 1609 C CA . LEU A 1 201 ? -2.694 -12.504 0.599 1.00 39.00 201 LEU A CA 1
ATOM 1610 C C . LEU A 1 201 ? -3.701 -13.230 1.515 1.00 39.00 201 LEU A C 1
ATOM 1612 O O . LEU A 1 201 ? -4.224 -12.614 2.443 1.00 39.00 201 LEU A O 1
ATOM 1616 N N . GLY A 1 202 ? -3.937 -14.531 1.300 1.00 30.78 202 GLY A N 1
ATOM 1617 C CA . GLY A 1 202 ? -4.896 -15.329 2.066 1.00 30.78 202 GLY A CA 1
ATOM 1618 C C . GLY A 1 202 ? -6.361 -15.066 1.698 1.00 30.78 202 GLY A C 1
ATOM 1619 O O . GLY A 1 202 ? -7.222 -15.248 2.557 1.00 30.78 202 GLY A O 1
ATOM 1620 N N . LEU A 1 203 ? -6.628 -14.620 0.462 1.00 40.12 203 LEU A N 1
ATOM 1621 C CA . LEU A 1 203 ? -7.964 -14.389 -0.108 1.00 40.12 203 LEU A CA 1
ATOM 1622 C C . LEU A 1 203 ? -8.429 -15.562 -0.985 1.00 40.12 203 LEU A C 1
ATOM 1624 O O . LEU A 1 203 ? -7.575 -16.179 -1.667 1.00 40.12 203 LEU A O 1
#

Nearest PDB structures (foldseek):
  4ox3-assembly1_A  TM=8.160E-01  e=1.283E-09  Bacillus subtilis subsp. subtilis str. 168
  4d0y-assembly2_B  TM=8.106E-01  e=4.203E-07  Streptococcus pneumoniae D39
  4oxd-assembly2_B  TM=8.072E-01  e=3.706E-07  Streptococcus pneumoniae R6
  4oxd-assembly1_A  TM=8.063E-01  e=1.225E-06  Streptococcus pneumoniae R6
  4nt9-assembly1_B  TM=6.622E-01  e=1.480E-06  Streptococcus pneumoniae TIGR4

Secondary structure (DSSP, 8-state):
--GGGGBPTT--GGGG---TTHHHHHHHHHHHHHHTT--EEEEE----HHHHHHHHHHHHHHHSSHHHHTTTSPPTTSSGGGGT-EEEEEESSHHHHHHHHHHGGGGTEE---TT-TTEEEE---GGGSPPS--TTSSTTS-SS--S------TTS-SSS--------SS----------------------SHHHHHHHTT-

Radius of gyration: 22.21 Å; Cα contacts (8 Å, |Δi|>4): 222; chains: 1; bounding box: 52×58×55 Å

pLDDT: mean 71.59, std 28.57, range [26.5, 98.69]

Mean predicted aligned error: 14.96 Å

Foldseek 3Di:
DDLVVQADPPDDCQLLVADPLQNVLVVVLCVVLVVVVWRKHFDGFADALVRLQVLLVVLCVVQVHSVRSCVQGPHRVRDCSPRRFKTFMQTPDVVSLVVCQVCSVVSQKHDPDPLRSRIIGHHDDPVNPPDPPPPVVPPPVPPDDPDDDDDDDPPDDDPDDDPPDDDDPDDDDDDDDDDDDDDPPDPDPQPRDSVSVVVVSVD